Protein AF-A0A418E8M7-F1 (afdb_monomer_lite)

Radius of gyration: 55.29 Å; chains: 1; bounding box: 116×45×149 Å

pLDDT: mean 87.21, std 11.07, range [40.59, 97.12]

InterPro domains:
  IPR005549 Kinetochore protein Nuf2, N-terminal [PF03800] (4-138)
  IPR038275 Nuf2, N-terminal domain superfamily [G3DSA:1.10.418.60] (1-141)

Foldseek 3Di:
DPPDPFDQDDLVVLVVVCVVLVHPADSVCLQVVPLVRLLSLLQSLCCLPVVAHLVNLQDDDPVCVVVDPPVVVCSPVSSVVSSQVSLCVLQVVLVHNPDDPCCNPPNDSVNSSRSSRSSSRVSVVVVVVVVVVVVVCVVPPPPPVVVVVVVVVVVVVVVVVVVVVVVVVVVVVVVVVVVVVVVVVCVVCVVVVVVVVVVVVVVVVVVVVVVVVCVVCVVVVVVVVVVVVVVVVVCVVVVVVVVD

Structure (mmCIF, N/CA/C/O backbone):
data_AF-A0A418E8M7-F1
#
_entry.id   AF-A0A418E8M7-F1
#
loop_
_atom_site.group_PDB
_atom_site.id
_atom_site.type_symbol
_atom_site.label_atom_id
_atom_site.label_alt_id
_atom_site.label_comp_id
_atom_site.label_asym_id
_atom_site.label_entity_id
_atom_site.label_seq_id
_atom_site.pdbx_PDB_ins_code
_atom_site.Cartn_x
_atom_site.Cartn_y
_atom_site.Cartn_z
_atom_site.occupancy
_atom_site.B_iso_or_equiv
_atom_site.auth_seq_id
_atom_site.auth_comp_id
_atom_site.auth_asym_id
_atom_site.auth_atom_id
_atom_site.pdbx_PDB_model_num
ATOM 1 N N . MET A 1 1 ? -22.659 -22.552 30.497 1.00 40.59 1 MET A N 1
ATOM 2 C CA . MET A 1 1 ? -22.091 -22.368 29.143 1.00 40.59 1 MET A CA 1
ATOM 3 C C . MET A 1 1 ? -22.226 -20.897 28.781 1.00 40.59 1 MET A C 1
ATOM 5 O O . MET A 1 1 ? -23.279 -20.335 29.058 1.00 40.59 1 MET A O 1
ATOM 9 N N . SER A 1 2 ? -21.172 -20.254 28.272 1.00 48.84 2 SER A N 1
ATOM 10 C CA . SER A 1 2 ? -21.259 -18.854 27.831 1.00 48.84 2 SER A CA 1
ATOM 11 C C . SER A 1 2 ? -22.174 -18.780 26.610 1.00 48.84 2 SER A C 1
ATOM 13 O O . SER A 1 2 ? -21.916 -19.460 25.626 1.00 48.84 2 SER A O 1
ATOM 15 N N . ILE A 1 3 ? -23.244 -17.984 26.686 1.00 66.69 3 ILE A N 1
ATOM 16 C CA . ILE A 1 3 ? -24.183 -17.737 25.573 1.00 66.69 3 ILE A CA 1
ATOM 17 C C . ILE A 1 3 ? -23.490 -16.971 24.426 1.00 66.69 3 ILE A C 1
ATOM 19 O O . ILE A 1 3 ? -23.976 -16.959 23.301 1.00 66.69 3 ILE A O 1
ATOM 23 N N . TYR A 1 4 ? -22.336 -16.356 24.701 1.00 69.44 4 TYR A N 1
ATOM 24 C CA . TYR A 1 4 ? -21.579 -15.544 23.755 1.00 69.44 4 TYR A CA 1
ATOM 25 C C . TYR A 1 4 ? -20.260 -16.213 23.359 1.00 69.44 4 TYR A C 1
ATOM 27 O O . TYR A 1 4 ? -19.605 -16.838 24.199 1.00 69.44 4 TYR A O 1
ATOM 35 N N . SER A 1 5 ? -19.862 -16.013 22.099 1.00 82.44 5 SER A N 1
ATOM 36 C CA . SER A 1 5 ? -18.596 -16.468 21.502 1.00 82.44 5 SER A CA 1
ATOM 37 C C . SER A 1 5 ? -17.352 -15.804 22.109 1.00 82.44 5 SER A C 1
ATOM 39 O O . SER A 1 5 ? -16.252 -16.332 21.982 1.00 82.44 5 SER A O 1
ATOM 41 N N . PHE A 1 6 ? -17.523 -14.678 22.806 1.00 91.88 6 PHE A N 1
ATOM 42 C CA . PHE A 1 6 ? -16.464 -13.916 23.467 1.00 91.88 6 PHE A CA 1
ATOM 43 C C . PHE A 1 6 ? -16.896 -13.445 24.869 1.00 91.88 6 PHE A C 1
ATOM 45 O O . PHE A 1 6 ? -18.095 -13.331 25.154 1.00 91.88 6 PHE A O 1
ATOM 52 N N . PRO A 1 7 ? -15.942 -13.156 25.776 1.00 93.06 7 PRO A N 1
ATOM 53 C CA . PRO A 1 7 ? -16.255 -12.685 27.120 1.00 93.06 7 PRO A CA 1
ATOM 54 C C . PRO A 1 7 ? -16.763 -11.238 27.112 1.00 93.06 7 PRO A C 1
ATOM 56 O O . PRO A 1 7 ? -16.123 -10.336 26.575 1.00 93.06 7 PRO A O 1
ATOM 59 N N . VAL A 1 8 ? -17.892 -10.988 27.781 1.00 94.69 8 VAL A N 1
ATOM 60 C CA . VAL A 1 8 ? -18.401 -9.622 27.983 1.00 94.69 8 VAL A CA 1
ATOM 61 C C . VAL A 1 8 ? -17.672 -8.973 29.157 1.00 94.69 8 VAL A C 1
ATOM 63 O O . VAL A 1 8 ? -17.836 -9.373 30.313 1.00 94.69 8 VAL A O 1
ATOM 66 N N . LEU A 1 9 ? -16.887 -7.939 28.869 1.00 94.75 9 LEU A N 1
ATOM 67 C CA . LEU A 1 9 ? -16.036 -7.264 29.839 1.00 94.75 9 LEU A CA 1
ATOM 68 C C . LEU A 1 9 ? -16.855 -6.420 30.826 1.00 94.75 9 LEU A C 1
ATOM 70 O O . LEU A 1 9 ? -17.918 -5.867 30.516 1.00 94.75 9 LEU A O 1
ATOM 74 N N . LYS A 1 10 ? -16.348 -6.307 32.056 1.00 95.25 10 LYS A N 1
ATOM 75 C CA . LYS A 1 10 ? -16.834 -5.315 33.027 1.00 95.25 10 LYS A CA 1
ATOM 76 C C . LYS A 1 10 ? -16.406 -3.917 32.579 1.00 95.25 10 LYS A C 1
ATOM 78 O O . LYS A 1 10 ? -15.395 -3.784 31.895 1.00 95.25 10 LYS A O 1
ATOM 83 N N . MET A 1 11 ? -17.135 -2.885 33.016 1.00 94.06 11 MET A N 1
ATOM 84 C CA . MET A 1 11 ? -16.814 -1.491 32.676 1.00 94.06 11 MET A CA 1
ATOM 85 C C . MET A 1 11 ? -15.355 -1.153 32.999 1.00 94.06 11 MET A C 1
ATOM 87 O O . MET A 1 11 ? -14.641 -0.651 32.145 1.00 94.06 11 MET A O 1
ATOM 91 N N . THR A 1 12 ? -14.876 -1.554 34.177 1.00 95.06 12 THR A N 1
ATOM 92 C CA . THR A 1 12 ? -13.481 -1.359 34.595 1.00 95.06 12 THR A CA 1
ATOM 93 C C . THR A 1 12 ? -12.466 -1.929 33.603 1.00 95.06 12 THR A C 1
ATOM 95 O O . THR A 1 12 ? -11.466 -1.281 33.321 1.00 95.06 12 THR A O 1
ATOM 98 N N . GLY A 1 13 ? -12.734 -3.106 33.029 1.00 95.25 13 GLY A N 1
ATOM 99 C CA . GLY A 1 13 ? -11.863 -3.719 32.024 1.00 95.25 13 GLY A CA 1
ATOM 100 C C . GLY A 1 13 ? -11.871 -2.974 30.689 1.00 95.25 13 GLY A C 1
ATOM 101 O O . GLY A 1 13 ? -10.833 -2.877 30.044 1.00 95.25 13 GLY A O 1
ATOM 102 N N . ILE A 1 14 ? -13.017 -2.412 30.296 1.00 95.00 14 ILE A N 1
ATOM 103 C CA . ILE A 1 14 ? -13.140 -1.589 29.084 1.00 95.00 14 ILE A CA 1
ATOM 104 C C . ILE A 1 14 ? -12.384 -0.272 29.260 1.00 95.00 14 ILE A C 1
ATOM 106 O O . ILE A 1 14 ? -11.595 0.093 28.397 1.00 95.00 14 ILE A O 1
ATOM 110 N N . ILE A 1 15 ? -12.572 0.413 30.391 1.00 94.69 15 ILE A N 1
ATOM 111 C CA . ILE A 1 15 ? -11.881 1.676 30.684 1.00 94.69 15 ILE A CA 1
ATOM 112 C C . ILE A 1 15 ? -10.374 1.474 30.780 1.00 94.69 15 ILE A C 1
ATOM 114 O O . ILE A 1 15 ? -9.615 2.285 30.252 1.00 94.69 15 ILE A O 1
ATOM 118 N N . GLN A 1 16 ? -9.934 0.383 31.410 1.00 94.69 16 GLN A N 1
ATOM 119 C CA . GLN A 1 16 ? -8.516 0.056 31.459 1.00 94.69 16 GLN A CA 1
ATOM 120 C C . GLN A 1 16 ? -7.954 -0.137 30.048 1.00 94.69 16 GLN A C 1
ATOM 122 O O . GLN A 1 16 ? -6.958 0.489 29.709 1.00 94.69 16 GLN A O 1
ATOM 127 N N . PHE A 1 17 ? -8.644 -0.899 29.195 1.00 94.25 17 PHE A N 1
ATOM 128 C CA . PHE A 1 17 ? -8.223 -1.093 27.808 1.00 94.25 17 PHE A CA 1
ATOM 129 C C . PHE A 1 17 ? -8.146 0.229 27.022 1.00 94.25 17 PHE A C 1
ATOM 131 O O . PHE A 1 17 ? -7.184 0.464 26.294 1.00 94.25 17 PHE A O 1
ATOM 138 N N . ILE A 1 18 ? -9.146 1.103 27.168 1.00 92.12 18 ILE A N 1
ATOM 139 C CA . ILE A 1 18 ? -9.192 2.422 26.514 1.00 92.12 18 ILE A CA 1
ATOM 140 C C . ILE A 1 18 ? -7.999 3.280 26.939 1.00 92.12 18 ILE A C 1
ATOM 142 O O . ILE A 1 18 ? -7.355 3.900 26.092 1.00 92.12 18 ILE A O 1
ATOM 146 N N . ARG A 1 19 ? -7.668 3.268 28.235 1.00 92.44 19 ARG A N 1
ATOM 147 C CA . ARG A 1 19 ? -6.505 3.969 28.786 1.00 92.44 19 ARG A CA 1
ATOM 148 C C . ARG A 1 19 ? -5.195 3.405 28.242 1.00 92.44 19 ARG A C 1
ATOM 150 O O . ARG A 1 19 ? -4.342 4.182 27.819 1.00 92.44 19 ARG A O 1
ATOM 157 N N . ASP A 1 20 ? -5.055 2.082 28.216 1.00 92.75 20 ASP A N 1
ATOM 158 C CA . ASP A 1 20 ? -3.864 1.398 27.698 1.00 92.75 20 ASP A CA 1
ATOM 159 C C . ASP A 1 20 ? -3.664 1.689 26.200 1.00 92.75 20 ASP A C 1
ATOM 161 O O . ASP A 1 20 ? -2.542 1.893 25.740 1.00 92.75 20 ASP A O 1
ATOM 165 N N . SER A 1 21 ? -4.770 1.816 25.463 1.00 89.12 21 SER A N 1
ATOM 166 C CA . SER A 1 21 ? -4.800 2.179 24.039 1.00 89.12 21 SER A CA 1
ATOM 167 C C . SER A 1 21 ? -4.651 3.684 23.780 1.00 89.12 21 SER A C 1
ATOM 169 O O . SER A 1 21 ? -4.705 4.110 22.630 1.00 89.12 21 SER A O 1
ATOM 171 N N . LYS A 1 22 ? -4.472 4.502 24.829 1.00 90.38 22 LYS A N 1
ATOM 172 C CA . LYS A 1 22 ? -4.333 5.970 24.762 1.00 90.38 22 LYS A CA 1
ATOM 173 C C . LYS A 1 22 ? -5.492 6.677 24.044 1.00 90.38 22 LYS A C 1
ATOM 175 O O . LYS A 1 22 ? -5.302 7.727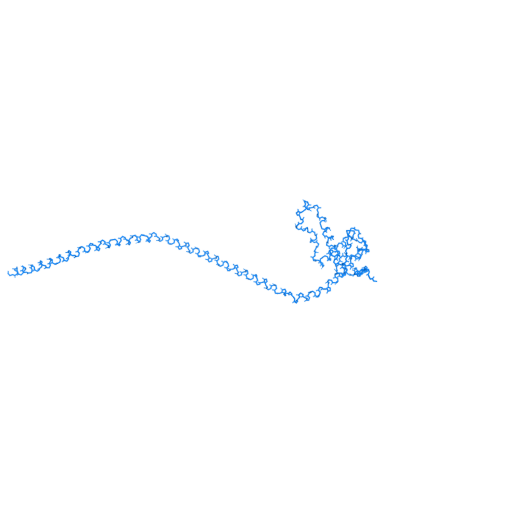 23.434 1.00 90.38 22 LYS A O 1
ATOM 180 N N . LEU A 1 23 ? -6.699 6.122 24.133 1.00 88.56 23 LEU A N 1
ATOM 181 C CA . LEU A 1 23 ? -7.898 6.729 23.563 1.00 88.56 23 LEU A CA 1
ATOM 182 C C . LEU A 1 23 ? -8.455 7.794 24.516 1.00 88.56 23 LEU A C 1
ATOM 184 O O . LEU A 1 23 ? -8.681 7.530 25.696 1.00 88.56 23 LEU A O 1
ATOM 188 N N . SER A 1 24 ? -8.729 8.991 23.995 1.00 89.44 24 SER A N 1
ATOM 189 C CA . SER A 1 24 ? -9.285 10.122 24.757 1.00 89.44 24 SER A CA 1
ATOM 190 C C . SER A 1 24 ? -10.798 9.985 24.988 1.00 89.44 24 SER A C 1
ATOM 192 O O . SER A 1 24 ? -11.582 10.812 24.511 1.00 89.44 24 SER A O 1
ATOM 194 N N . ILE A 1 25 ? -11.208 8.917 25.678 1.00 91.75 25 ILE A N 1
ATOM 195 C CA . ILE A 1 25 ? -12.603 8.582 26.004 1.00 91.75 25 ILE A CA 1
ATOM 196 C C . ILE A 1 25 ? -12.725 8.384 27.517 1.00 91.75 25 ILE A C 1
ATOM 198 O O . ILE A 1 25 ? -11.980 7.599 28.108 1.00 91.75 25 ILE A O 1
ATOM 202 N N . SER A 1 26 ? -13.660 9.095 28.148 1.00 91.50 26 SER A N 1
ATOM 203 C CA . SER A 1 26 ? -13.893 9.021 29.591 1.00 91.50 26 SER A CA 1
ATOM 204 C C . SER A 1 26 ? -14.848 7.878 29.969 1.00 91.50 26 SER A C 1
ATOM 206 O O . SER A 1 26 ? -15.582 7.343 29.137 1.00 91.50 26 SER A O 1
ATOM 208 N N . GLU A 1 27 ? -14.871 7.490 31.249 1.00 93.06 27 GLU A N 1
ATOM 209 C CA . GLU A 1 27 ? -15.861 6.517 31.735 1.00 93.06 27 GLU A CA 1
ATOM 210 C C . GLU A 1 27 ? -17.293 7.069 31.689 1.00 93.06 27 GLU A C 1
ATOM 212 O O . GLU A 1 27 ? -18.240 6.319 31.438 1.00 93.06 27 GLU A O 1
ATOM 217 N N . GLU A 1 28 ? -17.454 8.374 31.904 1.00 93.94 28 GLU A N 1
ATOM 218 C CA . GLU A 1 28 ? -18.750 9.048 31.836 1.00 93.94 28 GLU A CA 1
ATOM 219 C C . GLU A 1 28 ? -19.296 9.054 30.410 1.00 93.94 28 GLU A C 1
ATOM 221 O O . GLU A 1 28 ? -20.480 8.778 30.220 1.00 93.94 28 GLU A O 1
ATOM 226 N N . ASP A 1 29 ? -18.432 9.245 29.410 1.00 92.88 29 ASP A N 1
ATOM 227 C CA . ASP A 1 29 ? -18.812 9.214 27.996 1.00 92.88 29 ASP A CA 1
ATOM 228 C C . ASP A 1 29 ? -19.460 7.868 27.638 1.00 92.88 29 ASP A C 1
ATOM 230 O O . ASP A 1 29 ? -20.508 7.811 26.994 1.00 92.88 29 ASP A O 1
ATOM 234 N N . ILE A 1 30 ? -18.878 6.761 28.111 1.00 92.62 30 ILE A N 1
ATOM 235 C CA . ILE A 1 30 ? -19.408 5.417 27.852 1.00 92.62 30 ILE A CA 1
ATOM 236 C C . ILE A 1 30 ? -20.685 5.174 28.649 1.00 92.62 30 ILE A C 1
ATOM 238 O O . ILE A 1 30 ? -21.645 4.637 28.098 1.00 92.62 30 ILE A O 1
ATOM 242 N N . LYS A 1 31 ? -20.726 5.566 29.931 1.00 93.56 31 LYS A N 1
ATOM 243 C CA . LYS A 1 31 ? -21.923 5.431 30.781 1.00 93.56 31 LYS A CA 1
ATOM 244 C C . LYS A 1 31 ? -23.123 6.164 30.188 1.00 93.56 31 LYS A C 1
ATOM 246 O O . LYS A 1 31 ? -24.212 5.594 30.147 1.00 93.56 31 LYS A O 1
ATOM 251 N N . ASN A 1 32 ? -22.895 7.370 29.679 1.00 93.19 32 ASN A N 1
ATOM 252 C CA . ASN A 1 32 ? -23.901 8.202 29.026 1.00 93.19 32 ASN A CA 1
ATOM 253 C C . ASN A 1 32 ? -24.177 7.779 27.577 1.00 93.19 32 ASN A C 1
ATOM 255 O O . ASN A 1 32 ? -25.109 8.290 26.963 1.00 93.19 32 ASN A O 1
ATOM 259 N N . CYS A 1 33 ? -23.405 6.823 27.050 1.00 92.06 33 CYS A N 1
ATOM 260 C CA . CYS A 1 33 ? -23.454 6.388 25.659 1.00 92.06 33 CYS A CA 1
ATOM 261 C C . CYS A 1 33 ? -23.315 7.567 24.679 1.00 92.06 33 CYS A C 1
ATOM 263 O O . CYS A 1 33 ? -24.048 7.630 23.691 1.00 92.06 33 CYS A O 1
ATOM 265 N N . ASP A 1 34 ? -22.392 8.493 24.967 1.00 91.12 34 ASP A N 1
ATOM 266 C CA . ASP A 1 34 ? -22.126 9.668 24.137 1.00 91.12 34 ASP A CA 1
ATOM 267 C C . ASP A 1 34 ? -21.795 9.243 22.693 1.00 91.12 34 ASP A C 1
ATOM 269 O O . ASP A 1 34 ? -20.784 8.561 22.472 1.00 91.12 34 ASP A O 1
ATOM 273 N N . PRO A 1 35 ? -22.609 9.631 21.692 1.00 87.50 35 PRO A N 1
ATOM 274 C CA . PRO A 1 35 ? -22.403 9.213 20.310 1.00 87.50 35 PRO A CA 1
ATOM 275 C C . PRO A 1 35 ? -21.024 9.594 19.765 1.00 87.50 35 PRO A C 1
ATOM 277 O O . PRO A 1 35 ? -20.432 8.822 19.010 1.00 87.50 35 PRO A O 1
ATOM 280 N N . ALA A 1 36 ? -20.479 10.748 20.165 1.00 89.00 36 ALA A N 1
ATOM 281 C CA . ALA A 1 36 ? -19.175 11.201 19.693 1.00 89.00 36 ALA A CA 1
ATOM 282 C C . ALA A 1 36 ? -18.034 10.336 20.252 1.00 89.00 36 ALA A C 1
ATOM 284 O O . ALA A 1 36 ? -17.120 9.961 19.516 1.00 89.00 36 ALA A O 1
ATOM 285 N N . ALA A 1 37 ? -18.076 9.977 21.534 1.00 89.75 37 ALA A N 1
ATOM 286 C CA . ALA A 1 37 ? -17.123 9.051 22.135 1.00 89.75 37 ALA A CA 1
ATOM 287 C C . ALA A 1 37 ? -17.225 7.631 21.566 1.00 89.75 37 ALA A C 1
ATOM 289 O O . ALA A 1 37 ? -16.198 7.027 21.258 1.00 89.75 37 ALA A O 1
ATOM 290 N N . VAL A 1 38 ? -18.442 7.113 21.364 1.00 89.25 38 VAL A N 1
ATOM 291 C CA . VAL A 1 38 ? -18.649 5.800 20.729 1.00 89.25 38 VAL A CA 1
ATOM 292 C C . VAL A 1 38 ? -18.082 5.804 19.313 1.00 89.25 38 VAL A C 1
ATOM 294 O O . VAL A 1 38 ? -17.347 4.891 18.945 1.00 89.25 38 VAL A O 1
ATOM 297 N N . ARG A 1 39 ? -18.349 6.854 18.534 1.00 91.12 39 ARG A N 1
ATOM 298 C CA . ARG A 1 39 ? -17.815 6.993 17.177 1.00 91.12 39 ARG A CA 1
ATOM 299 C C . ARG A 1 39 ? -16.288 7.029 17.169 1.00 91.12 39 ARG A C 1
ATOM 301 O O . ARG A 1 39 ? -15.688 6.263 16.424 1.00 91.12 39 ARG A O 1
ATOM 308 N N . ARG A 1 40 ? -15.666 7.816 18.056 1.00 91.25 40 ARG A N 1
ATOM 309 C CA . ARG A 1 40 ? -14.200 7.858 18.222 1.00 91.25 40 ARG A CA 1
ATOM 310 C C . ARG A 1 40 ? -13.610 6.499 18.595 1.00 91.25 40 ARG A C 1
ATOM 312 O O . ARG A 1 40 ? -12.537 6.161 18.109 1.00 91.25 40 ARG A O 1
ATOM 319 N N . PHE A 1 41 ? -14.302 5.716 19.425 1.00 92.06 41 PHE A N 1
ATOM 320 C CA . PHE A 1 41 ? -13.877 4.351 19.731 1.00 92.06 41 PHE A CA 1
ATOM 321 C C . PHE A 1 41 ? -13.843 3.507 18.455 1.00 92.06 41 PHE A C 1
ATOM 323 O O . PHE A 1 41 ? -12.806 2.950 18.126 1.00 92.06 41 PHE A O 1
ATOM 330 N N . PHE A 1 42 ? -14.949 3.441 17.711 1.00 93.50 42 PHE A N 1
ATOM 331 C CA . PHE A 1 42 ? -15.019 2.652 16.478 1.00 93.50 42 PHE A CA 1
ATOM 332 C C . PHE A 1 42 ? -13.980 3.099 15.443 1.00 93.50 42 PHE A C 1
ATOM 334 O O . PHE A 1 42 ? -13.284 2.250 14.896 1.00 93.50 42 PHE A O 1
ATOM 341 N N . GLU A 1 43 ? -13.830 4.407 15.223 1.00 92.19 43 GLU A N 1
ATOM 342 C CA . GLU A 1 43 ? -12.844 4.963 14.286 1.00 92.19 43 GLU A CA 1
ATOM 343 C C . GLU A 1 43 ? -11.411 4.561 14.647 1.00 92.19 43 GLU A C 1
ATOM 345 O O . GLU A 1 43 ? -10.673 4.116 13.773 1.00 92.19 43 GLU A O 1
ATOM 350 N N . ALA A 1 44 ? -11.040 4.603 15.930 1.00 91.00 44 ALA A N 1
ATOM 351 C CA . ALA A 1 44 ? -9.714 4.162 16.359 1.00 91.00 44 ALA A CA 1
ATOM 352 C C . ALA A 1 44 ? -9.453 2.682 16.032 1.00 91.00 44 ALA A C 1
ATOM 354 O O . ALA A 1 44 ? -8.341 2.294 15.677 1.00 91.00 44 ALA A O 1
ATOM 355 N N . PHE A 1 45 ? -10.481 1.838 16.115 1.00 90.12 45 PHE A N 1
ATOM 356 C CA . PHE A 1 45 ? -10.354 0.433 15.741 1.00 90.12 45 PHE A CA 1
ATOM 357 C C . PHE A 1 45 ? -10.460 0.191 14.241 1.00 90.12 45 PHE A C 1
ATOM 359 O O . PHE A 1 45 ? -9.916 -0.803 13.774 1.00 90.12 45 PHE A O 1
ATOM 366 N N . PHE A 1 46 ? -11.092 1.067 13.465 1.00 93.12 46 PHE A N 1
ATOM 367 C CA . PHE A 1 46 ? -10.987 1.001 12.008 1.00 93.12 46 PHE A CA 1
ATOM 368 C C . PHE A 1 46 ? -9.554 1.236 11.556 1.00 93.12 46 PHE A C 1
ATOM 370 O O . PHE A 1 46 ? -9.054 0.465 10.744 1.00 93.12 46 PHE A O 1
ATOM 377 N N . GLU A 1 47 ? -8.867 2.199 12.157 1.00 88.94 47 GLU A N 1
ATOM 378 C CA . GLU A 1 47 ? -7.464 2.468 11.859 1.00 88.94 47 GLU A CA 1
ATOM 379 C C . GLU A 1 47 ? -6.580 1.277 12.270 1.00 88.94 47 GLU A C 1
ATOM 381 O O . GLU A 1 47 ? -5.865 0.706 11.452 1.00 88.94 47 GLU A O 1
ATOM 386 N N . VAL A 1 48 ? -6.711 0.783 13.506 1.00 86.00 48 VAL A N 1
ATOM 387 C CA . VAL A 1 48 ? -5.866 -0.320 14.009 1.00 86.00 48 VAL A CA 1
ATOM 388 C C . VAL A 1 48 ? -6.181 -1.673 13.350 1.00 86.00 48 VAL A C 1
ATOM 390 O O . VAL A 1 48 ? -5.289 -2.505 13.121 1.00 86.00 48 VAL A O 1
ATOM 393 N N . ILE A 1 49 ? -7.457 -1.964 13.088 1.00 87.25 49 ILE A N 1
ATOM 394 C CA . ILE A 1 49 ? -7.892 -3.278 12.602 1.00 87.25 49 ILE A CA 1
ATOM 395 C C . ILE A 1 49 ? -7.959 -3.322 11.079 1.00 87.25 49 ILE A C 1
ATOM 397 O O . ILE A 1 49 ? -7.479 -4.303 10.507 1.00 87.25 49 ILE A O 1
ATOM 401 N N . LEU A 1 50 ? -8.542 -2.307 10.450 1.00 88.38 50 LEU A N 1
ATOM 402 C CA . LEU A 1 50 ? -8.866 -2.303 9.024 1.00 88.38 50 LEU A CA 1
ATOM 403 C C . LEU A 1 50 ? -7.927 -1.428 8.188 1.00 88.38 50 LEU A C 1
ATOM 405 O O . LEU A 1 50 ? -8.015 -1.514 6.969 1.00 88.38 50 LEU A O 1
ATOM 409 N N . ASP A 1 51 ? -7.048 -0.638 8.817 1.00 88.38 51 ASP A N 1
ATOM 410 C CA . ASP A 1 51 ? -6.204 0.362 8.146 1.00 88.38 51 ASP A CA 1
ATOM 411 C C . ASP A 1 51 ? -7.043 1.390 7.362 1.00 88.38 51 ASP A C 1
ATOM 413 O O . ASP A 1 51 ? -6.710 1.797 6.254 1.00 88.38 51 ASP A O 1
ATOM 417 N N . ILE A 1 52 ? -8.201 1.753 7.930 1.00 88.56 52 ILE A N 1
ATOM 418 C CA . ILE A 1 52 ? -9.132 2.738 7.370 1.00 88.56 52 ILE A CA 1
ATOM 419 C C . ILE A 1 52 ? -9.129 3.956 8.285 1.00 88.56 52 ILE A C 1
ATOM 421 O O . ILE A 1 52 ? -9.563 3.872 9.438 1.00 88.56 52 ILE A O 1
ATOM 425 N N . SER A 1 53 ? -8.677 5.089 7.761 1.00 88.44 53 SER A N 1
ATOM 426 C CA . SER A 1 53 ? -8.680 6.360 8.473 1.00 88.44 53 SER A CA 1
ATOM 427 C C . SER A 1 53 ? -10.062 7.018 8.463 1.00 88.44 53 SER A C 1
ATOM 429 O O . SER A 1 53 ? -10.974 6.660 7.710 1.00 88.44 53 SER A O 1
ATOM 431 N N . LYS A 1 54 ? -10.225 8.044 9.299 1.00 84.94 54 LYS A N 1
ATOM 432 C CA . LYS A 1 54 ? -11.424 8.887 9.279 1.00 84.94 54 LYS A CA 1
ATOM 433 C C . LYS A 1 54 ? -11.611 9.588 7.930 1.00 84.94 54 LYS A C 1
ATOM 435 O O . LYS A 1 54 ? -12.748 9.724 7.479 1.00 84.94 54 LYS A O 1
ATOM 440 N N . ASP A 1 55 ? -10.520 9.989 7.286 1.00 85.69 55 ASP A N 1
ATOM 441 C CA . ASP A 1 55 ? -10.573 10.673 5.996 1.00 85.69 55 ASP A CA 1
ATOM 442 C C . ASP A 1 55 ? -11.066 9.714 4.904 1.00 85.69 55 ASP A C 1
ATOM 444 O O . ASP A 1 55 ? -11.967 10.075 4.143 1.00 85.69 55 ASP A O 1
ATOM 448 N N . ASP A 1 56 ? -10.616 8.454 4.922 1.00 84.88 56 ASP A N 1
ATOM 449 C CA . ASP A 1 56 ? -11.085 7.403 4.005 1.00 84.88 56 ASP A CA 1
ATOM 450 C C . ASP A 1 56 ? -12.597 7.157 4.112 1.00 84.88 56 ASP A C 1
ATOM 452 O O . ASP A 1 56 ? -13.260 6.859 3.120 1.00 84.88 56 ASP A O 1
ATOM 456 N N . LEU A 1 57 ? -13.172 7.307 5.311 1.00 82.69 57 LEU A N 1
ATOM 457 C CA . LEU A 1 57 ? -14.620 7.183 5.520 1.00 82.69 57 LEU A CA 1
ATOM 458 C C . LEU A 1 57 ? -15.407 8.378 4.985 1.00 82.69 57 LEU A C 1
ATOM 460 O O . LEU A 1 57 ? -16.598 8.243 4.696 1.00 82.69 57 LEU A O 1
ATOM 464 N N . THR A 1 58 ? -14.778 9.550 4.903 1.00 80.50 58 THR A N 1
ATOM 465 C CA . THR A 1 58 ? -15.431 10.775 4.427 1.00 80.50 58 THR A CA 1
ATOM 466 C C . THR A 1 58 ? -15.353 10.938 2.919 1.00 80.50 58 THR A C 1
ATOM 468 O O . THR A 1 58 ? -16.212 11.603 2.342 1.00 80.50 58 THR A O 1
ATOM 471 N N . GLN A 1 59 ? -14.378 10.302 2.268 1.00 76.38 59 GLN A N 1
ATOM 472 C CA . GLN A 1 59 ? -14.244 10.339 0.821 1.00 76.38 59 GLN A CA 1
ATOM 473 C C . GLN A 1 59 ? -15.243 9.380 0.148 1.00 76.38 59 GLN A C 1
ATOM 475 O O . GLN A 1 59 ? -15.170 8.162 0.332 1.00 76.38 59 GLN A O 1
ATOM 480 N N . PRO A 1 60 ? -16.188 9.888 -0.667 1.00 66.81 60 PRO A N 1
ATOM 481 C CA . PRO A 1 60 ? -17.030 9.024 -1.477 1.00 66.81 60 PRO A CA 1
ATOM 482 C C . PRO A 1 60 ? -16.170 8.214 -2.448 1.00 66.81 60 PRO A C 1
ATOM 484 O O . PRO A 1 60 ? -15.291 8.756 -3.118 1.00 66.81 60 PRO A O 1
ATOM 487 N N . ALA A 1 61 ? -16.467 6.919 -2.583 1.00 68.06 61 ALA A N 1
ATOM 488 C CA . ALA A 1 61 ? -15.842 6.098 -3.612 1.00 68.06 61 ALA A CA 1
ATOM 489 C C . ALA A 1 61 ? -16.058 6.744 -4.993 1.00 68.06 61 ALA A C 1
ATOM 491 O O . ALA A 1 61 ? -17.198 7.023 -5.372 1.00 68.06 61 ALA A O 1
ATOM 492 N N . LEU A 1 62 ? -14.974 6.944 -5.752 1.00 61.69 62 LEU A N 1
ATOM 493 C CA . LEU A 1 62 ? -14.979 7.597 -7.073 1.00 61.69 62 LEU A CA 1
ATOM 494 C C . LEU A 1 62 ? -16.015 6.994 -8.037 1.00 61.69 62 LEU A C 1
ATOM 496 O O . LEU A 1 62 ? -16.628 7.710 -8.823 1.00 61.69 62 LEU A O 1
ATOM 500 N N . SER A 1 63 ? -16.263 5.686 -7.937 1.00 64.50 63 SER A N 1
ATOM 501 C CA . SER A 1 63 ? -17.261 4.972 -8.740 1.00 64.50 63 SER A CA 1
ATOM 502 C C . SER A 1 63 ? -18.713 5.336 -8.407 1.00 64.50 63 SER A C 1
ATOM 504 O O . SER A 1 63 ? -19.582 5.184 -9.260 1.00 64.50 63 SER A O 1
ATOM 506 N N . GLY A 1 64 ? -18.991 5.812 -7.191 1.00 65.62 64 GLY A N 1
ATOM 507 C CA . GLY A 1 64 ? -20.326 6.203 -6.731 1.00 65.62 64 GLY A CA 1
ATOM 508 C C . GLY A 1 64 ? -20.681 7.666 -7.000 1.00 65.62 64 GLY A C 1
ATOM 509 O O . GLY A 1 64 ? -21.857 8.018 -6.951 1.00 65.62 64 GLY A O 1
ATOM 510 N N . LEU A 1 65 ? -19.697 8.516 -7.311 1.00 69.25 65 LEU A N 1
ATOM 511 C CA . LEU A 1 65 ? -19.918 9.945 -7.561 1.00 69.25 65 LEU A CA 1
ATOM 512 C C . LEU A 1 65 ? -20.789 10.203 -8.794 1.00 69.25 65 LEU A C 1
ATOM 514 O O . LEU A 1 65 ? -21.624 11.099 -8.776 1.00 69.25 65 LEU A O 1
ATOM 518 N N . SER A 1 66 ? -20.647 9.380 -9.833 1.00 74.12 66 SER A N 1
ATOM 519 C CA . SER A 1 66 ? -21.455 9.459 -11.057 1.00 74.12 66 SER A CA 1
ATOM 520 C C . SER A 1 66 ? -22.924 9.069 -10.845 1.00 74.12 66 SER A C 1
ATOM 522 O O . SER A 1 66 ? -23.773 9.431 -11.655 1.00 74.12 66 SER A O 1
ATOM 524 N N . ALA A 1 67 ? -23.238 8.358 -9.755 1.00 77.88 67 ALA A N 1
ATOM 525 C CA . ALA A 1 67 ? -24.601 7.970 -9.399 1.00 77.88 67 ALA A CA 1
ATOM 526 C C . ALA A 1 67 ? -25.347 9.051 -8.593 1.00 77.88 67 ALA A C 1
ATOM 528 O O . ALA A 1 67 ? -26.572 8.990 -8.472 1.00 77.88 67 ALA A O 1
ATOM 529 N N . LEU A 1 68 ? -24.634 10.035 -8.034 1.00 77.38 68 LEU A N 1
ATOM 530 C CA . LEU A 1 68 ? -25.219 11.116 -7.244 1.00 77.38 68 LEU A CA 1
ATOM 531 C C . LEU A 1 68 ? -25.433 12.346 -8.132 1.00 77.38 68 LEU A C 1
ATOM 533 O O . LEU A 1 68 ? -24.482 13.029 -8.493 1.00 77.38 68 LEU A O 1
ATOM 537 N N . GLN A 1 69 ? -26.691 12.668 -8.448 1.00 79.88 69 GLN A N 1
ATOM 538 C CA . GLN A 1 69 ? -27.027 13.866 -9.238 1.00 79.88 69 GLN A CA 1
ATOM 539 C C . GLN A 1 69 ? -26.643 15.172 -8.519 1.00 79.88 69 GLN A C 1
ATOM 541 O O . GLN A 1 69 ? -26.291 16.157 -9.165 1.00 79.88 69 GLN A O 1
ATOM 546 N N . HIS A 1 70 ? -26.668 15.168 -7.180 1.00 83.44 70 HIS A N 1
ATOM 547 C CA . HIS A 1 70 ? -26.297 16.308 -6.337 1.00 83.44 70 HIS A CA 1
ATOM 548 C C . HIS A 1 70 ? -25.393 15.866 -5.170 1.00 83.44 70 HIS A C 1
ATOM 550 O O . HIS A 1 70 ? -25.870 15.743 -4.039 1.00 83.44 70 HIS A O 1
ATOM 556 N N . PRO A 1 71 ? -24.088 15.626 -5.409 1.00 79.62 71 PRO A N 1
ATOM 557 C CA . PRO A 1 71 ? -23.169 15.095 -4.396 1.00 79.62 71 PRO A CA 1
ATOM 558 C C . PRO A 1 71 ? -23.102 15.934 -3.111 1.00 79.62 71 PRO A C 1
ATOM 560 O O . PRO A 1 71 ? -23.064 15.375 -2.018 1.00 79.62 71 PRO A O 1
ATOM 563 N N . ASN A 1 72 ? -23.186 17.262 -3.233 1.00 82.38 72 ASN A N 1
ATOM 564 C CA . ASN A 1 72 ? -23.088 18.200 -2.106 1.00 82.38 72 ASN A CA 1
ATOM 565 C C . ASN A 1 72 ? -24.212 18.020 -1.067 1.00 82.38 72 ASN A C 1
ATOM 567 O O . ASN A 1 72 ? -24.025 18.294 0.112 1.00 82.38 72 ASN A O 1
ATOM 571 N N . LEU A 1 73 ? -25.386 17.515 -1.469 1.00 85.38 73 LEU A N 1
ATOM 572 C CA . LEU A 1 73 ? -26.483 17.244 -0.527 1.00 85.38 73 LEU A CA 1
ATOM 573 C C . LEU A 1 73 ? -26.206 16.031 0.373 1.00 85.38 73 LEU A C 1
ATOM 575 O O . LEU A 1 73 ? -26.921 15.801 1.347 1.00 85.38 73 LEU A O 1
ATOM 579 N N . HIS A 1 74 ? -25.183 15.243 0.047 1.00 84.12 74 HIS A N 1
ATOM 580 C CA . HIS A 1 74 ? -24.870 13.986 0.712 1.00 84.12 74 HIS A CA 1
ATOM 581 C C . HIS A 1 74 ? -23.571 14.029 1.521 1.00 84.12 74 HIS A C 1
ATOM 583 O O . HIS A 1 74 ? -23.144 12.984 2.014 1.00 84.12 74 HIS A O 1
ATOM 589 N N . GLU A 1 75 ? -22.990 15.216 1.727 1.00 82.62 75 GLU A N 1
ATOM 590 C CA . GLU A 1 75 ? -21.757 15.416 2.503 1.00 82.62 75 GLU A CA 1
ATOM 591 C C . GLU A 1 75 ? -21.835 14.826 3.918 1.00 82.62 75 GLU A C 1
ATOM 593 O O . GLU A 1 75 ? -20.843 14.317 4.425 1.00 82.62 75 GLU A O 1
ATOM 598 N N . SER A 1 76 ? -23.012 14.829 4.554 1.00 83.75 76 SER A N 1
ATOM 599 C CA . SER A 1 76 ? -23.202 14.207 5.876 1.00 83.75 76 SER A CA 1
ATOM 600 C C . SER A 1 76 ? -23.687 12.755 5.809 1.00 83.75 76 SER A C 1
ATOM 602 O O . SER A 1 76 ? -23.331 11.939 6.657 1.00 83.75 76 SER A O 1
ATOM 604 N N . SER A 1 77 ? -24.504 12.399 4.813 1.00 87.12 77 SER A N 1
ATOM 605 C CA . SER A 1 77 ? -25.126 11.069 4.737 1.00 87.12 77 SER A CA 1
ATOM 606 C C . SER A 1 77 ? -24.166 9.985 4.252 1.00 87.12 77 SER A C 1
ATOM 608 O O . SER A 1 77 ? -24.236 8.851 4.725 1.00 87.12 77 SER A O 1
ATOM 610 N N . VAL A 1 78 ? -23.277 10.307 3.307 1.00 85.81 78 VAL A N 1
ATOM 611 C CA . VAL A 1 78 ? -22.313 9.342 2.757 1.00 85.81 78 VAL A CA 1
ATOM 612 C C . VAL A 1 78 ? -21.318 8.874 3.824 1.00 85.81 78 VAL A C 1
ATOM 614 O O . VAL A 1 78 ? -21.214 7.655 3.996 1.00 85.81 78 VAL A O 1
ATOM 617 N N . PRO A 1 79 ? -20.666 9.763 4.600 1.00 88.31 79 PRO A N 1
ATOM 618 C CA . PRO A 1 79 ? -19.765 9.330 5.666 1.00 88.31 79 PRO A CA 1
ATOM 619 C C . PRO A 1 79 ? -20.474 8.532 6.764 1.00 88.31 79 PRO A C 1
ATOM 621 O O . PRO A 1 79 ? -19.906 7.589 7.310 1.00 88.31 79 PRO A O 1
ATOM 624 N N . GLU A 1 80 ? -21.732 8.857 7.070 1.00 89.94 80 GLU A N 1
ATOM 625 C CA . GLU A 1 80 ? -22.518 8.123 8.067 1.00 89.94 80 GLU A CA 1
ATOM 626 C C . GLU A 1 80 ? -22.852 6.696 7.596 1.00 89.94 80 GLU A C 1
ATOM 628 O O . GLU A 1 80 ? -22.726 5.728 8.350 1.00 89.94 80 GLU A O 1
ATOM 633 N N . LEU A 1 81 ? -23.207 6.531 6.318 1.00 89.81 81 LEU A N 1
ATOM 634 C CA . LEU A 1 81 ? -23.412 5.213 5.714 1.00 89.81 81 LEU A CA 1
ATOM 635 C C . LEU A 1 81 ? -22.111 4.412 5.624 1.00 89.81 81 LEU A C 1
ATOM 637 O O . LEU A 1 81 ? -22.131 3.197 5.846 1.00 89.81 81 LEU A O 1
ATOM 641 N N . ALA A 1 82 ? -20.995 5.067 5.299 1.00 90.88 82 ALA A N 1
ATOM 642 C CA . ALA A 1 82 ? -19.676 4.447 5.296 1.00 90.88 82 ALA A CA 1
ATOM 643 C C . ALA A 1 82 ? -19.320 3.951 6.702 1.00 90.88 82 ALA A C 1
ATOM 645 O O . ALA A 1 82 ? -19.024 2.770 6.873 1.00 90.88 82 ALA A O 1
ATOM 646 N N . PHE A 1 83 ? -19.475 4.803 7.719 1.00 92.88 83 PHE A N 1
ATOM 647 C CA . PHE A 1 83 ? -19.269 4.445 9.120 1.00 92.88 83 PHE A CA 1
ATOM 648 C C . PHE A 1 83 ? -20.126 3.240 9.539 1.00 92.88 83 PHE A C 1
ATOM 650 O O . PHE A 1 83 ? -19.596 2.280 10.102 1.00 92.88 83 PHE A O 1
ATOM 657 N N . PHE A 1 84 ? -21.428 3.231 9.225 1.00 93.88 84 PHE A N 1
ATOM 658 C CA . PHE A 1 84 ? -22.315 2.109 9.559 1.00 93.88 84 PHE A CA 1
ATOM 659 C C . PHE A 1 84 ? -21.896 0.805 8.867 1.00 93.88 84 PHE A C 1
ATOM 661 O O . PHE A 1 84 ? -21.816 -0.241 9.513 1.00 93.88 84 PHE A O 1
ATOM 668 N N . ARG A 1 85 ? -21.599 0.850 7.562 1.00 92.81 85 ARG A N 1
ATOM 669 C CA . ARG A 1 85 ? -21.170 -0.330 6.793 1.00 92.81 85 ARG A CA 1
ATOM 670 C C . ARG A 1 85 ? -19.848 -0.888 7.310 1.00 92.81 85 ARG A C 1
ATOM 672 O O . ARG A 1 85 ? -19.723 -2.104 7.441 1.00 92.81 85 ARG A O 1
ATOM 679 N N . THR A 1 86 ? -18.891 -0.021 7.624 1.00 94.38 86 THR A N 1
ATOM 680 C CA . THR A 1 86 ? -17.590 -0.419 8.174 1.00 94.38 86 THR A CA 1
ATOM 681 C C . THR A 1 86 ? -17.743 -0.986 9.586 1.00 94.38 86 THR A C 1
ATOM 683 O O . THR A 1 86 ? -17.207 -2.056 9.866 1.00 94.38 86 THR A O 1
ATOM 686 N N . SER A 1 87 ? -18.566 -0.359 10.436 1.00 95.38 87 SER A N 1
ATOM 687 C CA . SER A 1 87 ? -18.917 -0.875 11.771 1.00 95.38 87 SER A CA 1
ATOM 688 C C . SER A 1 87 ? -19.521 -2.273 11.695 1.00 95.38 87 SER A C 1
ATOM 690 O O . SER A 1 87 ? -19.114 -3.161 12.438 1.00 95.38 87 SER A O 1
ATOM 692 N N . LYS A 1 88 ? -20.469 -2.479 10.772 1.00 95.44 88 LYS A N 1
ATOM 693 C CA . LYS A 1 88 ? -21.135 -3.766 10.576 1.00 95.44 88 LYS A CA 1
ATOM 694 C C . LYS A 1 88 ? -20.143 -4.852 10.162 1.00 95.44 88 LYS A C 1
ATOM 696 O O . LYS A 1 88 ? -20.093 -5.884 10.814 1.00 95.44 88 LYS A O 1
ATOM 701 N N . LYS A 1 89 ? -19.304 -4.586 9.155 1.00 94.12 89 LYS A N 1
ATOM 702 C CA . LYS A 1 89 ? -18.260 -5.527 8.713 1.00 94.12 89 LYS A CA 1
ATOM 703 C C . LYS A 1 89 ? -17.277 -5.876 9.831 1.00 94.12 89 LYS A C 1
ATOM 705 O O . LYS A 1 89 ? -16.912 -7.037 9.987 1.00 94.12 89 LYS A O 1
ATOM 710 N N . LEU A 1 90 ? -16.850 -4.878 10.611 1.00 95.19 90 LEU A N 1
ATOM 711 C CA . LEU A 1 90 ? -15.969 -5.102 11.756 1.00 95.19 90 LEU A CA 1
ATOM 712 C C . LEU A 1 90 ? -16.638 -6.015 12.790 1.00 95.19 90 LEU A C 1
ATOM 714 O O . LEU A 1 90 ? -16.021 -6.961 13.269 1.00 95.19 90 LE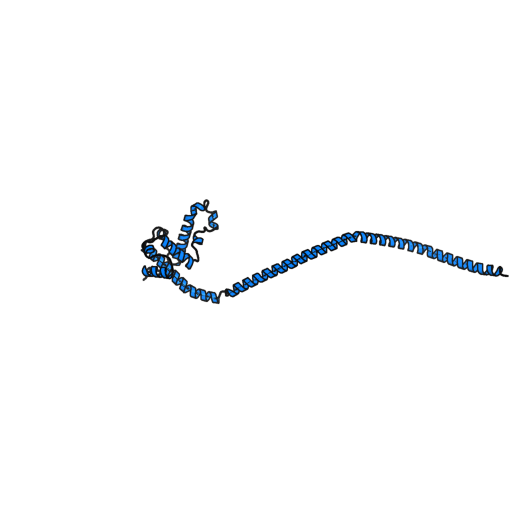U A O 1
ATOM 718 N N . LEU A 1 91 ? -17.893 -5.736 13.136 1.00 95.69 91 LEU A N 1
ATOM 719 C CA . LEU A 1 91 ? -18.627 -6.478 14.156 1.00 95.69 91 LEU A CA 1
ATOM 720 C C . LEU A 1 91 ? -18.976 -7.903 13.718 1.00 95.69 91 LEU A C 1
ATOM 722 O O . LEU A 1 91 ? -18.830 -8.810 14.532 1.00 95.69 91 LEU A O 1
ATOM 726 N N . GLU A 1 92 ? -19.313 -8.123 12.447 1.00 94.62 92 GLU A N 1
ATOM 727 C CA . GLU A 1 92 ? -19.454 -9.464 11.857 1.00 94.62 92 GLU A CA 1
ATOM 728 C C . GLU A 1 92 ? -18.148 -10.262 12.018 1.00 94.62 92 GLU A C 1
ATOM 730 O O . GLU A 1 92 ? -18.159 -11.387 12.514 1.00 94.62 92 GLU A O 1
ATOM 735 N N . ALA A 1 93 ? -16.991 -9.651 11.728 1.00 92.25 93 ALA A N 1
ATOM 736 C CA . ALA A 1 93 ? -15.686 -10.281 11.958 1.00 92.25 93 ALA A CA 1
ATOM 737 C C . ALA A 1 93 ? -15.387 -10.539 13.450 1.00 92.25 93 ALA A C 1
ATOM 739 O O . ALA A 1 93 ? -14.658 -11.474 13.785 1.00 92.25 93 ALA A O 1
ATOM 740 N N . CYS A 1 94 ? -15.971 -9.748 14.355 1.00 94.62 94 CYS A N 1
ATOM 741 C CA . CYS A 1 94 ? -15.908 -9.966 15.803 1.00 94.62 94 CYS A CA 1
ATOM 742 C C . CYS A 1 94 ? -16.924 -11.016 16.307 1.00 94.62 94 CYS A C 1
ATOM 744 O O . CYS A 1 94 ? -16.933 -11.318 17.502 1.00 94.62 94 CYS A O 1
ATOM 746 N N . GLY A 1 95 ? -17.780 -11.565 15.435 1.00 93.12 95 GLY A N 1
ATOM 747 C CA . GLY A 1 95 ? -18.825 -12.534 15.781 1.00 93.12 95 GLY A CA 1
ATOM 748 C C . GLY A 1 95 ? -20.130 -11.911 16.288 1.00 93.12 95 GLY A C 1
ATOM 749 O O . GLY A 1 95 ? -20.804 -12.512 17.126 1.00 93.12 95 GLY A O 1
ATOM 750 N N . VAL A 1 96 ? -20.461 -10.698 15.837 1.00 95.62 96 VAL A N 1
ATOM 751 C CA . VAL A 1 96 ? -21.713 -9.985 16.126 1.00 95.62 96 VAL A CA 1
ATOM 752 C C . VAL A 1 96 ? -22.459 -9.699 14.820 1.00 95.62 96 VAL A C 1
ATOM 754 O O . VAL A 1 96 ? -22.187 -8.712 14.141 1.00 95.62 96 VAL A O 1
ATOM 757 N N . ASP A 1 97 ? -23.452 -10.531 14.509 1.00 94.25 97 ASP A N 1
ATOM 758 C CA . ASP A 1 97 ? -24.202 -10.456 13.242 1.00 94.25 97 ASP A CA 1
ATOM 759 C C . ASP A 1 97 ? -25.470 -9.583 13.325 1.00 94.25 97 ASP A C 1
ATOM 761 O O . ASP A 1 97 ? -26.073 -9.222 12.314 1.00 94.25 97 ASP A O 1
ATOM 765 N N . ASP A 1 98 ? -25.891 -9.220 14.540 1.00 94.69 98 ASP A N 1
ATOM 766 C CA . ASP A 1 98 ? -27.140 -8.504 14.821 1.00 94.69 98 ASP A CA 1
ATOM 767 C C . ASP A 1 98 ? -26.954 -6.983 14.983 1.00 94.69 98 ASP A C 1
ATOM 769 O O . ASP A 1 98 ? -27.774 -6.315 15.617 1.00 94.69 98 ASP A O 1
ATOM 773 N N . PHE A 1 99 ? -25.870 -6.411 14.448 1.00 95.81 99 PHE A N 1
ATOM 774 C CA . PHE A 1 99 ? -25.619 -4.968 14.514 1.00 95.81 99 PHE A CA 1
ATOM 775 C C . PHE A 1 99 ? -26.602 -4.174 13.642 1.00 95.81 99 PHE A C 1
ATOM 777 O O . PHE A 1 99 ? -26.789 -4.452 12.453 1.00 95.81 99 PHE A O 1
ATOM 784 N N . THR A 1 100 ? -27.221 -3.146 14.226 1.00 94.62 100 THR A N 1
ATOM 785 C CA . THR A 1 100 ? -28.262 -2.339 13.573 1.00 94.62 100 THR A CA 1
ATOM 786 C C . THR A 1 100 ? -28.038 -0.844 13.753 1.00 94.62 100 THR A C 1
ATOM 788 O O . THR A 1 100 ? -27.293 -0.395 14.617 1.00 94.62 100 THR A O 1
ATOM 791 N N . TRP A 1 101 ? -28.763 -0.030 12.984 1.00 90.62 101 TRP A N 1
ATOM 792 C CA . TRP A 1 101 ? -28.686 1.430 13.099 1.00 90.62 101 TRP A CA 1
ATOM 793 C C . TRP A 1 101 ? -29.087 1.961 14.483 1.00 90.62 101 TRP A C 1
ATOM 795 O O . TRP A 1 101 ? -28.637 3.029 14.898 1.00 90.62 101 TRP A O 1
ATOM 805 N N . ARG A 1 102 ? -29.916 1.211 15.225 1.00 91.31 102 ARG A N 1
ATOM 806 C CA . ARG A 1 102 ? -30.302 1.564 16.597 1.00 91.31 102 ARG A CA 1
ATOM 807 C C . ARG A 1 102 ? -29.094 1.572 17.530 1.00 91.31 102 ARG A C 1
ATOM 809 O O . ARG A 1 102 ? -29.063 2.396 18.436 1.00 91.31 102 ARG A O 1
ATOM 816 N N . ASP A 1 103 ? -28.107 0.714 17.281 1.00 91.56 103 ASP A N 1
ATOM 817 C CA . ASP A 1 103 ? -26.882 0.644 18.079 1.00 91.56 103 ASP A CA 1
ATOM 818 C C . ASP A 1 103 ? -26.032 1.924 17.955 1.00 91.56 103 ASP A C 1
ATOM 820 O O . ASP A 1 103 ? -25.275 2.232 18.869 1.00 91.56 103 ASP A O 1
ATOM 824 N N . ILE A 1 104 ? -26.201 2.691 16.869 1.00 86.19 104 ILE A N 1
ATOM 825 C CA . ILE A 1 104 ? -25.546 3.993 16.650 1.00 86.19 104 ILE A CA 1
ATOM 826 C C . ILE A 1 104 ? -26.432 5.145 17.130 1.00 86.19 104 ILE A C 1
ATOM 828 O O . ILE A 1 104 ? -25.981 6.025 17.853 1.00 86.19 104 ILE A O 1
ATOM 832 N N . GLN A 1 105 ? -27.701 5.152 16.718 1.00 85.94 105 GLN A N 1
ATOM 833 C CA . GLN A 1 105 ? -28.601 6.292 16.923 1.00 85.94 105 GLN A CA 1
ATOM 834 C C . GLN A 1 105 ? -29.158 6.364 18.349 1.00 85.94 105 GLN A C 1
ATOM 836 O O . GLN A 1 105 ? -29.464 7.442 18.851 1.00 85.94 105 GLN A O 1
ATOM 841 N N . LYS A 1 106 ? -29.352 5.207 18.992 1.00 87.62 106 LYS A N 1
ATOM 842 C CA . LYS A 1 106 ? -29.905 5.083 20.348 1.00 87.62 106 LYS A C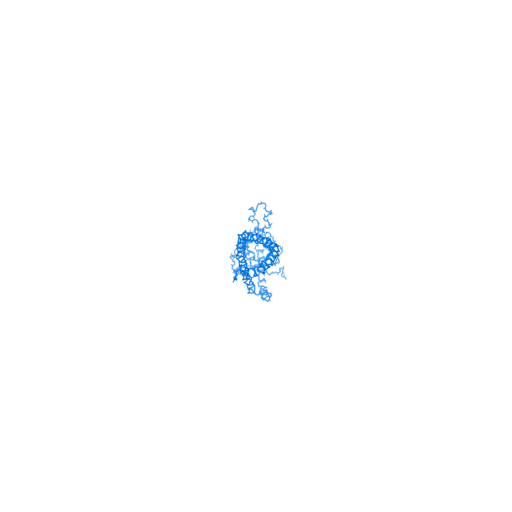A 1
ATOM 843 C C . LYS A 1 106 ? -29.179 3.970 21.115 1.00 87.62 106 LYS A C 1
ATOM 845 O O . LYS A 1 106 ? -29.808 2.964 21.470 1.00 87.62 106 LYS A O 1
ATOM 850 N N . PRO A 1 107 ? -27.862 4.121 21.347 1.00 89.00 107 PRO A N 1
ATOM 851 C CA . PRO A 1 107 ? -27.077 3.133 22.068 1.00 89.00 107 PRO A CA 1
ATOM 852 C C . PRO A 1 107 ? -27.627 2.947 23.484 1.00 89.00 107 PRO A C 1
ATOM 854 O O . PRO A 1 107 ? -27.979 3.900 24.174 1.00 89.00 107 PRO A O 1
ATOM 857 N N . THR A 1 108 ? -27.686 1.695 23.935 1.00 93.31 108 THR A N 1
ATOM 858 C CA . THR A 1 108 ? -27.933 1.383 25.348 1.00 93.31 108 THR A CA 1
ATOM 859 C C . THR A 1 108 ? -26.636 0.914 25.976 1.00 93.31 108 THR A C 1
ATOM 861 O O . THR A 1 108 ? -25.884 0.168 25.348 1.00 93.31 108 THR A O 1
ATOM 864 N N . LEU A 1 109 ? -26.394 1.265 27.239 1.00 94.25 109 LEU A N 1
ATOM 865 C CA . LEU A 1 109 ? -25.140 0.925 27.917 1.00 94.25 109 LEU A CA 1
ATOM 866 C C . LEU A 1 109 ? -24.844 -0.580 27.894 1.00 94.25 109 LEU A C 1
ATOM 868 O O . LEU A 1 109 ? -23.711 -1.007 27.679 1.00 94.25 109 LEU A O 1
ATOM 872 N N . LYS A 1 110 ? -25.882 -1.404 28.073 1.00 94.56 110 LYS A N 1
ATOM 873 C CA . LYS A 1 110 ? -25.764 -2.866 28.024 1.00 94.56 110 LYS A CA 1
ATOM 874 C C . LYS A 1 110 ? -25.282 -3.347 26.653 1.00 94.56 110 LYS A C 1
ATOM 876 O O . LYS A 1 110 ? -24.403 -4.206 26.598 1.00 94.56 110 LYS A O 1
ATOM 881 N N . ARG A 1 111 ? -25.860 -2.809 25.576 1.00 95.00 111 ARG A N 1
ATOM 882 C CA . ARG A 1 111 ? -25.541 -3.188 24.198 1.00 95.00 111 ARG A CA 1
ATOM 883 C C . ARG A 1 111 ? -24.190 -2.635 23.767 1.00 95.00 111 ARG A C 1
ATOM 885 O O . ARG A 1 111 ? -23.375 -3.399 23.272 1.00 95.00 111 ARG A O 1
ATOM 892 N N . LEU A 1 112 ? -23.904 -1.371 24.068 1.00 95.06 112 LEU A N 1
ATOM 893 C CA . LEU A 1 112 ? -22.602 -0.761 23.824 1.00 95.06 112 LEU A CA 1
ATOM 894 C C . LEU A 1 112 ? -21.488 -1.575 24.492 1.00 95.06 112 LEU A C 1
ATOM 896 O O . LEU A 1 112 ? -20.552 -1.993 23.825 1.00 95.06 112 LEU A O 1
ATOM 900 N N . ARG A 1 113 ? -21.636 -1.923 25.775 1.00 95.75 113 ARG A N 1
ATOM 901 C CA . ARG A 1 113 ? -20.664 -2.760 26.497 1.00 95.75 113 ARG A CA 1
ATOM 902 C C . ARG A 1 113 ? -20.402 -4.102 25.810 1.00 95.75 113 ARG A C 1
ATOM 904 O O . ARG A 1 113 ? -19.264 -4.565 25.797 1.00 95.75 113 ARG A O 1
ATOM 911 N N . TYR A 1 114 ? -21.441 -4.725 25.260 1.00 95.81 114 TYR A N 1
ATOM 912 C CA . TYR A 1 114 ? -21.318 -5.966 24.498 1.00 95.81 114 TYR A CA 1
ATOM 913 C C . TYR A 1 114 ? -20.501 -5.762 23.212 1.00 95.81 114 TYR A C 1
ATOM 915 O O . TYR A 1 114 ? -19.533 -6.490 23.003 1.00 95.81 114 TYR A O 1
ATOM 923 N N . LEU A 1 115 ? -20.813 -4.728 22.424 1.00 96.06 115 LEU A N 1
ATOM 924 C CA . LEU A 1 115 ? -20.093 -4.395 21.187 1.00 96.06 115 LEU A CA 1
ATOM 925 C C . LEU A 1 115 ? -18.619 -4.052 21.448 1.00 96.06 115 LEU A C 1
ATOM 927 O O . LEU A 1 115 ? -17.734 -4.600 20.797 1.00 96.06 115 LEU A O 1
ATOM 931 N N . LEU A 1 116 ? -18.343 -3.210 22.450 1.00 95.31 116 LEU A N 1
ATOM 932 C CA . LEU A 1 116 ? -16.973 -2.857 22.839 1.00 95.31 116 LEU A CA 1
ATOM 933 C C . LEU A 1 116 ? -16.184 -4.100 23.273 1.00 95.31 116 LEU A C 1
ATOM 935 O O . LEU A 1 116 ? -15.019 -4.247 22.919 1.00 95.31 116 LEU A O 1
ATOM 939 N N . SER A 1 117 ? -16.819 -5.022 24.004 1.00 96.62 117 SER A N 1
ATOM 940 C CA . SER A 1 117 ? -16.173 -6.277 24.413 1.00 96.62 117 SER A CA 1
ATOM 941 C C . SER A 1 117 ? -15.803 -7.153 23.215 1.00 96.62 117 SER A C 1
ATOM 943 O O . SER A 1 117 ? -14.724 -7.741 23.218 1.00 96.62 117 SER A O 1
ATOM 945 N N . ALA A 1 118 ? -16.665 -7.209 22.195 1.00 96.38 118 ALA A N 1
ATOM 946 C CA . ALA A 1 118 ? -16.413 -7.948 20.959 1.00 96.38 118 ALA A CA 1
ATOM 947 C C . ALA A 1 118 ? -15.168 -7.411 20.237 1.00 96.38 118 ALA A C 1
ATOM 949 O O . ALA A 1 118 ? -14.239 -8.164 19.946 1.00 96.38 118 ALA A O 1
ATOM 950 N N . ILE A 1 119 ? -15.123 -6.090 20.035 1.00 95.94 119 ILE A N 1
ATOM 951 C CA . ILE A 1 119 ? -14.027 -5.400 19.343 1.00 95.94 119 ILE A CA 1
ATOM 952 C C . ILE A 1 119 ? -12.714 -5.549 20.119 1.00 95.94 119 ILE A C 1
ATOM 954 O O . ILE A 1 119 ? -11.688 -5.896 19.536 1.00 95.94 119 ILE A O 1
ATOM 958 N N . ILE A 1 120 ? -12.738 -5.358 21.443 1.00 95.31 120 ILE A N 1
ATOM 959 C CA . ILE A 1 120 ? -11.550 -5.521 22.295 1.00 95.31 120 ILE A CA 1
ATOM 960 C C . ILE A 1 120 ? -11.021 -6.955 22.215 1.00 95.31 120 ILE A C 1
ATOM 962 O O . ILE A 1 120 ? -9.815 -7.161 22.082 1.00 95.31 120 ILE A O 1
ATOM 966 N N . ASN A 1 121 ? -11.908 -7.950 22.288 1.00 95.50 121 ASN A N 1
ATOM 967 C CA . ASN A 1 121 ? -11.518 -9.352 22.188 1.00 95.50 121 ASN A CA 1
ATOM 968 C C . ASN A 1 121 ? -10.865 -9.657 20.833 1.00 95.50 121 ASN A C 1
ATOM 970 O O . ASN A 1 121 ? -9.795 -10.263 20.787 1.00 95.50 121 ASN A O 1
ATOM 974 N N . PHE A 1 122 ? -11.470 -9.187 19.742 1.00 94.81 122 PHE A N 1
ATOM 975 C CA . PHE A 1 122 ? -10.923 -9.364 18.402 1.00 94.81 122 PHE A CA 1
ATOM 976 C C . PHE A 1 122 ? -9.571 -8.662 18.230 1.00 94.81 122 PHE A C 1
ATOM 978 O O . PHE A 1 122 ? -8.647 -9.238 17.662 1.00 94.81 122 PHE A O 1
ATOM 985 N N . SER A 1 123 ? -9.417 -7.451 18.767 1.00 92.56 123 SER A N 1
ATOM 986 C CA . SER A 1 123 ? -8.152 -6.715 18.716 1.00 92.56 123 SER A CA 1
ATOM 987 C C . SER A 1 123 ? -7.020 -7.467 19.410 1.00 92.56 123 SER A C 1
ATOM 989 O O . SER A 1 123 ? -5.934 -7.579 18.846 1.00 92.56 123 SER A O 1
ATOM 991 N N . LYS A 1 124 ? -7.277 -8.028 20.599 1.00 91.88 124 LYS A N 1
ATOM 992 C CA . LYS A 1 124 ? -6.290 -8.848 21.319 1.00 91.88 124 LYS A CA 1
ATOM 993 C C . LYS A 1 124 ? -5.919 -10.099 20.530 1.00 91.88 124 LYS A C 1
ATOM 995 O O . LYS A 1 124 ? -4.742 -10.403 20.373 1.00 91.88 124 LYS A O 1
ATOM 1000 N N . PHE A 1 125 ? -6.914 -10.779 19.960 1.00 91.56 125 PHE A N 1
ATOM 1001 C CA . PHE A 1 125 ? -6.670 -11.931 19.097 1.00 91.56 125 PHE A CA 1
ATOM 1002 C C . PHE A 1 125 ? -5.823 -11.562 17.868 1.00 91.56 125 PHE A C 1
ATOM 1004 O O . PHE A 1 125 ? -4.858 -12.260 17.554 1.00 91.56 125 PHE A O 1
ATOM 1011 N N . LYS A 1 126 ? -6.131 -10.447 17.191 1.00 89.06 126 LYS A N 1
ATOM 1012 C CA . LYS A 1 126 ? -5.349 -9.946 16.050 1.00 89.06 126 LYS A CA 1
ATOM 1013 C C . LYS A 1 126 ? -3.898 -9.680 16.454 1.00 89.06 126 LYS A C 1
ATOM 1015 O O . LYS A 1 126 ? -2.997 -10.065 15.716 1.00 89.06 126 LYS A O 1
ATOM 1020 N N . GLU A 1 127 ? -3.669 -9.058 17.605 1.00 88.81 127 GLU A N 1
ATOM 1021 C CA . GLU A 1 127 ? -2.328 -8.769 18.122 1.00 88.81 127 GLU A CA 1
ATOM 1022 C C . GLU A 1 127 ? -1.529 -10.051 18.404 1.00 88.81 127 GLU A C 1
ATOM 1024 O O . GLU A 1 127 ? -0.400 -10.191 17.932 1.00 88.81 127 GLU A O 1
ATOM 1029 N N . GLU A 1 128 ? -2.139 -11.042 19.057 1.00 89.75 128 GLU A N 1
ATOM 1030 C CA . GLU A 1 128 ? -1.518 -12.353 19.284 1.00 89.75 128 GLU A CA 1
ATOM 1031 C C . GLU A 1 128 ? -1.185 -13.075 17.970 1.00 89.75 128 GLU A C 1
ATOM 1033 O O . GLU A 1 128 ? -0.141 -13.716 17.845 1.00 89.75 128 GLU A O 1
ATOM 1038 N N . ARG A 1 129 ? -2.068 -12.995 16.965 1.00 88.75 129 ARG A N 1
ATOM 1039 C CA . ARG A 1 129 ? -1.826 -13.591 15.640 1.00 88.75 129 ARG A CA 1
ATOM 1040 C C . ARG A 1 129 ? -0.778 -12.827 14.834 1.00 88.75 129 ARG A C 1
ATOM 1042 O O . ARG A 1 129 ? -0.025 -13.466 14.099 1.00 88.75 129 ARG A O 1
ATOM 1049 N N . LYS A 1 130 ? -0.687 -11.502 14.985 1.00 87.00 130 LYS A N 1
ATOM 1050 C CA . LYS A 1 130 ? 0.280 -10.653 14.274 1.00 87.00 130 LYS A CA 1
ATOM 1051 C C . LYS A 1 130 ? 1.714 -11.113 14.519 1.00 87.00 130 LYS A C 1
ATOM 1053 O O . LYS A 1 130 ? 2.469 -11.213 13.564 1.00 87.00 130 L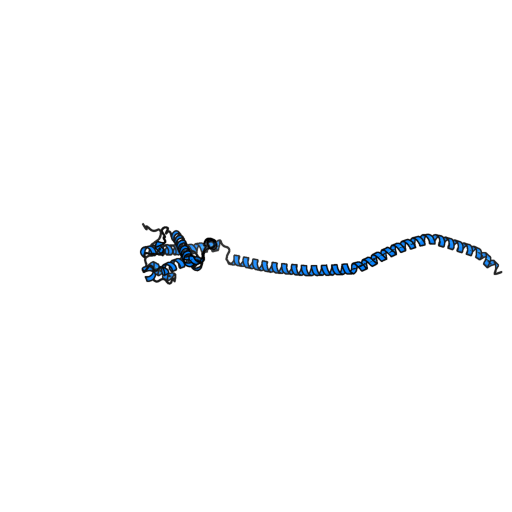YS A O 1
ATOM 1058 N N . VAL A 1 131 ? 2.063 -11.498 15.748 1.00 86.25 131 VAL A N 1
ATOM 1059 C CA . VAL A 1 131 ? 3.406 -12.013 16.077 1.00 86.25 131 VAL A CA 1
ATOM 1060 C C . VAL A 1 131 ? 3.777 -13.233 15.224 1.00 86.25 131 VAL A C 1
ATOM 1062 O O . VAL A 1 131 ? 4.879 -13.306 14.678 1.00 86.25 131 VAL A O 1
ATOM 1065 N N . HIS A 1 132 ? 2.846 -14.176 15.060 1.00 85.00 132 HIS A N 1
ATOM 1066 C CA . HIS A 1 132 ? 3.055 -15.355 14.216 1.00 85.00 132 HIS A CA 1
ATOM 1067 C C . HIS A 1 132 ? 3.121 -14.996 12.730 1.00 85.00 132 HIS A C 1
ATOM 1069 O O . HIS A 1 132 ? 3.943 -15.543 11.994 1.00 85.00 132 HIS A O 1
ATOM 1075 N N . PHE A 1 133 ? 2.271 -14.067 12.289 1.00 82.19 133 PHE A N 1
ATOM 1076 C CA . PHE A 1 133 ? 2.254 -13.617 10.903 1.00 82.19 133 PHE A CA 1
ATOM 1077 C C . PHE A 1 133 ? 3.542 -12.873 10.533 1.00 82.19 133 PHE A C 1
ATOM 1079 O O . PHE A 1 133 ? 4.125 -13.160 9.494 1.00 82.19 133 PHE A O 1
ATOM 1086 N N . ASP A 1 134 ? 4.049 -12.004 11.409 1.00 82.88 134 ASP A N 1
ATOM 1087 C CA . ASP A 1 134 ? 5.313 -11.283 11.230 1.00 82.88 134 ASP A CA 1
ATOM 1088 C C . ASP A 1 134 ? 6.503 -12.251 11.142 1.00 82.88 134 ASP A C 1
ATOM 1090 O O . ASP A 1 134 ? 7.421 -12.047 10.344 1.00 82.88 134 ASP A O 1
ATOM 1094 N N . GLN A 1 135 ? 6.492 -13.336 11.926 1.00 81.69 135 GLN A N 1
ATOM 1095 C CA . GLN A 1 135 ? 7.501 -14.393 11.827 1.00 81.69 135 GLN A CA 1
ATOM 1096 C C . GLN A 1 135 ? 7.448 -15.097 10.465 1.00 81.69 135 GLN A C 1
ATOM 1098 O O . GLN A 1 135 ? 8.492 -15.295 9.845 1.00 81.69 135 GLN A O 1
ATOM 1103 N N . TYR A 1 136 ? 6.248 -15.426 9.983 1.00 78.88 136 TYR A N 1
ATOM 1104 C CA . TYR A 1 136 ? 6.054 -16.027 8.663 1.00 78.88 136 TYR A CA 1
ATOM 1105 C C . TYR A 1 136 ? 6.432 -15.069 7.521 1.00 78.88 136 TYR A C 1
ATOM 1107 O O . TYR A 1 136 ? 7.023 -15.479 6.521 1.00 78.88 136 TYR A O 1
ATOM 1115 N N . LEU A 1 137 ? 6.146 -13.774 7.661 1.00 74.44 137 LEU A N 1
ATOM 1116 C CA . LEU A 1 137 ? 6.509 -12.764 6.669 1.00 74.44 137 LEU A CA 1
ATOM 1117 C C . LEU A 1 137 ? 8.027 -12.678 6.498 1.00 74.44 137 LEU A C 1
ATOM 1119 O O . LEU A 1 137 ? 8.510 -12.657 5.370 1.00 74.44 137 LEU A O 1
ATOM 1123 N N . LYS A 1 138 ? 8.783 -12.718 7.603 1.00 73.19 138 LYS A N 1
ATOM 1124 C CA . LYS A 1 138 ? 10.256 -12.719 7.579 1.00 73.19 138 LYS A CA 1
ATOM 1125 C C . LYS A 1 138 ? 10.849 -13.922 6.845 1.00 73.19 138 LYS A C 1
ATOM 1127 O O . LYS A 1 138 ? 11.941 -13.802 6.300 1.00 73.19 138 LYS A O 1
ATOM 1132 N N . THR A 1 139 ? 10.173 -15.071 6.854 1.00 72.94 139 THR A N 1
ATOM 1133 C CA . THR A 1 139 ? 10.665 -16.293 6.199 1.00 72.94 139 THR A CA 1
ATOM 1134 C C . THR A 1 139 ? 10.228 -16.422 4.744 1.00 72.94 139 THR A C 1
ATOM 1136 O O . THR A 1 139 ? 10.877 -17.139 3.989 1.00 72.94 139 THR A O 1
ATOM 1139 N N . THR A 1 140 ? 9.137 -15.762 4.349 1.00 65.31 140 THR A N 1
ATOM 1140 C CA . THR A 1 140 ? 8.460 -16.034 3.067 1.00 65.31 140 THR A CA 1
ATOM 1141 C C . THR A 1 140 ? 8.493 -14.847 2.108 1.00 65.31 140 THR A C 1
ATOM 1143 O O . THR A 1 140 ? 8.424 -15.032 0.896 1.00 65.31 140 THR A O 1
ATOM 1146 N N . VAL A 1 141 ? 8.616 -13.623 2.625 1.00 62.75 141 VAL A N 1
ATOM 1147 C CA . VAL A 1 141 ? 8.696 -12.405 1.815 1.00 62.75 141 VAL A CA 1
ATOM 1148 C C . VAL A 1 141 ? 10.164 -11.982 1.717 1.00 62.75 141 VAL A C 1
ATOM 1150 O O . VAL A 1 141 ? 10.845 -11.928 2.746 1.00 62.75 141 VAL A O 1
ATOM 1153 N N . PRO A 1 142 ? 10.687 -11.680 0.511 1.00 62.19 142 PRO A N 1
ATOM 1154 C CA . PRO A 1 142 ? 12.028 -11.129 0.366 1.00 62.19 142 PRO A CA 1
ATOM 1155 C C . PRO A 1 142 ? 12.175 -9.912 1.276 1.00 62.19 142 PRO A C 1
ATOM 1157 O O . PRO A 1 142 ? 11.314 -9.033 1.272 1.00 62.19 142 PRO A O 1
ATOM 1160 N N . SER A 1 143 ? 13.255 -9.877 2.061 1.00 64.44 143 SER A N 1
ATOM 1161 C CA . SER A 1 143 ? 13.550 -8.773 2.979 1.00 64.44 143 SER A CA 1
ATOM 1162 C C . SER A 1 143 ? 13.293 -7.415 2.305 1.00 64.44 143 SER A C 1
ATOM 1164 O O . SER A 1 143 ? 13.630 -7.266 1.127 1.00 64.44 143 SER A O 1
ATOM 1166 N N . PRO A 1 144 ? 12.780 -6.395 3.018 1.00 63.34 144 PRO A N 1
ATOM 1167 C CA . PRO A 1 144 ? 12.626 -5.040 2.481 1.00 63.34 144 PRO A CA 1
ATOM 1168 C C . PRO A 1 144 ? 13.903 -4.511 1.809 1.00 63.34 144 PRO A C 1
ATOM 1170 O O . PRO A 1 144 ? 13.837 -3.778 0.826 1.00 63.34 144 PRO A O 1
ATOM 1173 N N . SER A 1 145 ? 15.077 -4.957 2.275 1.00 64.81 145 SER A N 1
ATOM 1174 C CA . SER A 1 145 ? 16.370 -4.665 1.648 1.00 64.81 145 SER A CA 1
ATOM 1175 C C . SER A 1 145 ? 16.516 -5.220 0.225 1.00 64.81 145 SER A C 1
ATOM 1177 O O . SER A 1 145 ? 17.178 -4.601 -0.601 1.00 64.81 145 SER A O 1
ATOM 1179 N N . HIS A 1 146 ? 15.894 -6.356 -0.089 1.00 66.56 146 HIS A N 1
ATOM 1180 C CA . HIS A 1 146 ? 15.890 -6.951 -1.423 1.00 66.56 146 HIS A CA 1
ATOM 1181 C C . HIS A 1 146 ? 15.006 -6.158 -2.392 1.00 66.56 146 HIS A C 1
ATOM 1183 O O . HIS A 1 146 ? 15.419 -5.892 -3.519 1.00 66.56 146 HIS A O 1
ATOM 1189 N N . VAL A 1 147 ? 13.822 -5.727 -1.944 1.00 73.75 147 VAL A N 1
ATOM 1190 C CA . VAL A 1 147 ? 12.934 -4.864 -2.742 1.00 73.75 147 VAL A CA 1
ATOM 1191 C C . VAL A 1 147 ? 13.598 -3.513 -2.988 1.00 73.75 147 VAL A C 1
ATOM 1193 O O . VAL A 1 147 ? 13.675 -3.074 -4.132 1.00 73.75 147 VAL A O 1
ATOM 1196 N N . LEU A 1 148 ? 14.166 -2.898 -1.946 1.00 76.88 148 LEU A N 1
ATOM 1197 C CA . LEU A 1 148 ? 14.887 -1.633 -2.068 1.00 76.88 148 LEU A CA 1
ATOM 1198 C C . LEU A 1 148 ? 16.072 -1.752 -3.033 1.00 76.88 148 LEU A C 1
ATOM 1200 O O . LEU A 1 148 ? 16.214 -0.920 -3.919 1.00 76.88 148 LEU A O 1
ATOM 1204 N N . ARG A 1 149 ? 16.871 -2.823 -2.933 1.00 78.38 149 ARG A N 1
ATOM 1205 C CA . ARG A 1 149 ? 17.988 -3.074 -3.856 1.00 78.38 149 ARG A CA 1
ATOM 1206 C C . ARG A 1 149 ? 17.519 -3.257 -5.298 1.00 78.38 149 ARG A C 1
ATOM 1208 O O . ARG A 1 149 ? 18.187 -2.778 -6.209 1.00 78.38 149 ARG A O 1
ATOM 1215 N N . SER A 1 150 ? 16.379 -3.917 -5.504 1.00 82.19 150 SER A N 1
ATOM 1216 C CA . SER A 1 150 ? 15.771 -4.053 -6.829 1.00 82.19 150 SER A CA 1
ATOM 1217 C C . SER A 1 150 ? 15.308 -2.704 -7.383 1.00 82.19 150 SER A C 1
ATOM 1219 O O . SER A 1 150 ? 15.517 -2.442 -8.562 1.00 82.19 150 SER A O 1
ATOM 1221 N N . LEU A 1 151 ? 14.720 -1.839 -6.552 1.00 84.44 151 LEU A N 1
ATOM 1222 C CA . LEU A 1 151 ? 14.312 -0.491 -6.956 1.00 84.44 151 LEU A CA 1
ATOM 1223 C C . LEU A 1 151 ? 15.522 0.380 -7.303 1.00 84.44 151 LEU A C 1
ATOM 1225 O O . LEU A 1 151 ? 15.529 1.006 -8.355 1.00 84.44 151 LEU A O 1
ATOM 1229 N N . THR A 1 152 ? 16.576 0.356 -6.482 1.00 84.25 152 THR A N 1
ATOM 1230 C CA . THR A 1 152 ? 17.823 1.078 -6.779 1.00 84.25 152 THR A CA 1
ATOM 1231 C C . THR A 1 152 ? 18.465 0.574 -8.069 1.00 84.25 152 THR A C 1
ATOM 1233 O O . THR A 1 152 ? 18.945 1.368 -8.870 1.00 84.25 152 THR A O 1
ATOM 1236 N N . TYR A 1 153 ? 18.450 -0.740 -8.308 1.00 88.56 153 TYR A N 1
ATOM 1237 C CA . TYR A 1 153 ? 18.951 -1.304 -9.559 1.00 88.56 153 TYR A CA 1
ATOM 1238 C C . TYR A 1 153 ? 18.153 -0.799 -10.770 1.00 88.56 153 TYR A C 1
ATOM 1240 O O . TYR A 1 153 ? 18.753 -0.379 -11.758 1.00 88.56 153 TYR A O 1
ATOM 1248 N N . LEU A 1 154 ? 16.820 -0.774 -10.679 1.00 90.62 154 LEU A N 1
ATOM 1249 C CA . LEU A 1 154 ? 15.962 -0.254 -11.747 1.00 90.62 154 LEU A CA 1
ATOM 1250 C C . LEU A 1 154 ? 16.227 1.228 -12.036 1.00 90.62 154 LEU A C 1
ATOM 1252 O O . LEU A 1 154 ? 16.339 1.595 -13.202 1.00 90.62 154 LEU A O 1
ATOM 1256 N N . ASP A 1 155 ? 16.401 2.045 -10.999 1.00 91.56 155 ASP A N 1
ATOM 1257 C CA . ASP A 1 155 ? 16.699 3.476 -11.130 1.00 91.56 155 ASP A CA 1
ATOM 1258 C C . ASP A 1 155 ? 18.036 3.706 -11.855 1.00 91.56 155 ASP A C 1
ATOM 1260 O O . ASP A 1 155 ? 18.109 4.414 -12.858 1.00 91.56 155 ASP A O 1
ATOM 1264 N N . THR A 1 156 ? 19.085 2.974 -11.456 1.00 93.38 156 THR A N 1
ATOM 1265 C CA . THR A 1 156 ? 20.388 3.051 -12.141 1.00 93.38 156 THR A CA 1
ATOM 1266 C C . THR A 1 156 ? 20.325 2.578 -13.593 1.00 93.38 156 THR A C 1
ATOM 1268 O O . THR A 1 156 ? 21.037 3.096 -14.454 1.00 93.38 156 THR A O 1
ATOM 1271 N N . LEU A 1 157 ? 19.486 1.584 -13.895 1.00 93.75 157 LEU A N 1
ATOM 1272 C CA . LEU A 1 157 ? 19.305 1.082 -15.254 1.00 93.75 157 LEU A CA 1
ATOM 1273 C C . LEU A 1 157 ? 18.572 2.111 -16.123 1.00 93.75 157 LEU A C 1
ATOM 1275 O O . LEU A 1 157 ? 18.959 2.318 -17.274 1.00 93.75 157 LEU A O 1
ATOM 1279 N N . GLN A 1 158 ? 17.575 2.794 -15.563 1.00 93.25 158 GLN A N 1
ATOM 1280 C CA . GLN A 1 158 ? 16.859 3.878 -16.227 1.00 93.25 158 GLN A CA 1
ATOM 1281 C C . GLN A 1 158 ? 17.783 5.064 -16.537 1.00 93.25 158 GLN A C 1
ATOM 1283 O O . GLN A 1 158 ? 17.778 5.557 -17.666 1.00 93.25 158 GLN A O 1
ATOM 1288 N N . ASP A 1 159 ? 18.629 5.467 -15.588 1.00 94.12 159 ASP A N 1
ATOM 1289 C CA . ASP A 1 159 ? 19.614 6.534 -15.791 1.00 94.12 159 ASP A CA 1
ATOM 1290 C C . ASP A 1 159 ? 20.618 6.198 -16.898 1.00 94.12 159 ASP A C 1
ATOM 1292 O O . ASP A 1 159 ? 20.931 7.038 -17.747 1.00 94.12 159 ASP A O 1
ATOM 1296 N N . ASN A 1 160 ? 21.111 4.957 -16.924 1.00 94.69 160 ASN A N 1
ATOM 1297 C CA . ASN A 1 160 ? 22.023 4.504 -17.970 1.00 94.69 160 ASN A CA 1
ATOM 1298 C C . ASN A 1 160 ? 21.347 4.505 -19.348 1.00 94.69 160 ASN A C 1
ATOM 1300 O O . ASN A 1 160 ? 21.931 5.010 -20.305 1.00 94.69 160 ASN A O 1
ATOM 1304 N N . LEU A 1 161 ? 20.107 4.013 -19.446 1.00 94.50 161 LEU A N 1
ATOM 1305 C CA . LEU A 1 161 ? 19.334 4.053 -20.690 1.00 94.50 161 LEU A CA 1
ATOM 1306 C C . LEU A 1 161 ? 19.131 5.485 -21.191 1.00 94.50 161 LEU A C 1
ATOM 1308 O O . LEU A 1 161 ? 19.277 5.734 -22.388 1.00 94.50 161 LEU A O 1
ATOM 1312 N N . LEU A 1 162 ? 18.829 6.426 -20.293 1.00 96.25 162 LEU A N 1
ATOM 1313 C CA . LEU A 1 162 ? 18.638 7.827 -20.657 1.00 96.25 162 LEU A CA 1
ATOM 1314 C C . LEU A 1 162 ? 19.931 8.442 -21.207 1.00 96.25 162 LEU A C 1
ATOM 1316 O O . LEU A 1 162 ? 19.901 9.098 -22.246 1.00 96.25 162 LEU A O 1
ATOM 1320 N N . ARG A 1 163 ? 21.075 8.174 -20.565 1.00 95.38 163 ARG A N 1
ATOM 1321 C CA . ARG A 1 163 ? 22.390 8.637 -21.038 1.00 95.38 163 ARG A CA 1
ATOM 1322 C C . ARG A 1 163 ? 22.751 8.060 -22.401 1.00 95.38 163 ARG A C 1
ATOM 1324 O O . ARG A 1 163 ? 23.168 8.808 -23.279 1.00 95.38 163 ARG A O 1
ATOM 1331 N N . THR A 1 164 ? 22.569 6.755 -22.598 1.00 94.69 164 THR A N 1
ATOM 1332 C CA . THR A 1 164 ? 22.851 6.113 -23.889 1.00 94.69 164 THR A CA 1
ATOM 1333 C C . THR A 1 164 ? 21.933 6.643 -24.984 1.00 94.69 164 THR A C 1
ATOM 1335 O O . THR A 1 164 ? 22.397 6.914 -26.088 1.00 94.69 164 THR A O 1
ATOM 1338 N N . LYS A 1 165 ? 20.647 6.856 -24.683 1.00 95.38 165 LYS A N 1
ATOM 1339 C CA . LYS A 1 165 ? 19.712 7.470 -25.628 1.00 95.38 165 LYS A CA 1
ATOM 1340 C C . LYS A 1 165 ? 20.190 8.862 -26.052 1.00 95.38 165 LYS A C 1
ATOM 1342 O O . LYS A 1 165 ? 20.234 9.133 -27.247 1.00 95.38 165 LYS A O 1
ATOM 1347 N N . GLN A 1 166 ? 20.584 9.701 -25.093 1.00 96.31 166 GLN A N 1
ATOM 1348 C CA . GLN A 1 166 ? 21.095 11.047 -25.360 1.00 96.31 166 GLN A CA 1
ATOM 1349 C C . GLN A 1 166 ? 22.331 11.010 -26.275 1.00 96.31 166 GLN A C 1
ATOM 1351 O O . GLN A 1 166 ? 22.380 11.726 -27.268 1.00 96.31 166 GLN A O 1
ATOM 1356 N N . GLN A 1 167 ? 23.291 10.121 -25.993 1.00 95.50 167 GLN A N 1
ATOM 1357 C CA . GLN A 1 167 ? 24.495 9.955 -26.818 1.00 95.50 167 GLN A CA 1
ATOM 1358 C C . GLN A 1 167 ? 24.159 9.574 -28.264 1.00 95.50 167 GLN A C 1
ATOM 1360 O O . GLN A 1 167 ? 24.686 10.171 -29.198 1.00 95.50 167 GLN A O 1
ATOM 1365 N N . VAL A 1 168 ? 23.245 8.619 -28.456 1.00 96.19 168 VAL A N 1
ATOM 1366 C CA . VAL A 1 168 ? 22.812 8.190 -29.795 1.00 96.19 168 VAL A CA 1
ATOM 1367 C C . VAL A 1 168 ? 22.070 9.307 -30.535 1.00 96.19 168 VAL A C 1
ATOM 1369 O O . VAL A 1 168 ? 22.191 9.423 -31.757 1.00 96.19 168 VAL A O 1
ATOM 1372 N N . GLU A 1 169 ? 21.291 10.131 -29.832 1.00 96.06 169 GLU A N 1
ATOM 1373 C CA . GLU A 1 169 ? 20.621 11.295 -30.421 1.00 96.06 169 GLU A CA 1
ATOM 1374 C C . GLU A 1 169 ? 21.637 12.357 -30.870 1.00 96.06 169 GLU A C 1
ATOM 1376 O O . GLU A 1 169 ? 21.565 12.812 -32.015 1.00 96.06 169 GLU A O 1
ATOM 1381 N N . ASP A 1 170 ? 22.627 12.678 -30.035 1.00 95.94 170 ASP A N 1
ATOM 1382 C CA . ASP A 1 170 ? 23.691 13.634 -30.363 1.00 95.94 170 ASP A CA 1
ATOM 1383 C C . ASP A 1 170 ? 24.543 13.155 -31.554 1.00 95.94 170 ASP A C 1
ATOM 1385 O O . ASP A 1 170 ? 24.819 13.921 -32.484 1.00 95.94 170 ASP A O 1
ATOM 1389 N N . GLU A 1 171 ? 24.903 11.867 -31.584 1.00 96.31 171 GLU A N 1
ATOM 1390 C CA . GLU A 1 171 ? 25.614 11.246 -32.709 1.00 96.31 171 GLU A CA 1
ATOM 1391 C C . GLU A 1 171 ? 24.792 11.292 -34.004 1.00 96.31 171 GLU A C 1
ATOM 1393 O O . GLU A 1 171 ? 25.323 11.621 -35.067 1.00 96.31 171 GLU A O 1
ATOM 1398 N N . ASN A 1 172 ? 23.483 11.029 -33.934 1.00 95.62 172 ASN A N 1
ATOM 1399 C CA . ASN A 1 172 ? 22.596 11.132 -35.094 1.00 95.62 172 ASN A CA 1
ATOM 1400 C C . ASN A 1 172 ? 22.537 12.557 -35.647 1.00 95.62 172 ASN A C 1
ATOM 1402 O O . ASN A 1 172 ? 22.549 12.743 -36.865 1.00 95.62 172 ASN A O 1
ATOM 1406 N N . VAL A 1 173 ? 22.469 13.565 -34.776 1.00 97.12 173 VAL A N 1
ATOM 1407 C CA . VAL A 1 173 ? 22.484 14.974 -35.190 1.00 97.12 173 VAL A CA 1
ATOM 1408 C C . VAL A 1 173 ? 23.810 15.317 -35.872 1.00 97.12 173 VAL A C 1
ATOM 1410 O O . VAL A 1 173 ? 23.808 15.932 -36.941 1.00 97.12 173 VAL A O 1
ATOM 1413 N N . ALA A 1 174 ? 24.938 14.878 -35.309 1.00 96.25 174 ALA A N 1
ATOM 1414 C CA . ALA A 1 174 ? 26.257 15.104 -35.894 1.00 96.25 174 ALA A CA 1
ATOM 1415 C C . ALA A 1 174 ? 26.406 14.438 -37.273 1.00 96.25 174 ALA A C 1
ATOM 1417 O O . ALA A 1 174 ? 26.850 15.086 -38.224 1.00 96.25 174 ALA A O 1
ATOM 1418 N N . LEU A 1 175 ? 25.983 13.177 -37.408 1.00 96.12 175 LEU A N 1
ATOM 1419 C CA . LEU A 1 175 ? 26.026 12.442 -38.674 1.00 96.12 175 LEU A CA 1
ATOM 1420 C C . LEU A 1 175 ? 25.121 13.070 -39.734 1.00 96.12 175 LEU A C 1
ATOM 1422 O O . LEU A 1 175 ? 25.540 13.211 -40.880 1.00 96.12 175 LEU A O 1
ATOM 1426 N N . ARG A 1 176 ? 23.910 13.506 -39.365 1.00 96.12 176 ARG A N 1
ATOM 1427 C CA . ARG A 1 176 ? 23.006 14.220 -40.283 1.00 96.12 176 ARG A CA 1
ATOM 1428 C C . ARG A 1 176 ? 23.645 15.492 -40.823 1.00 96.12 176 ARG A C 1
ATOM 1430 O O . ARG A 1 176 ? 23.613 15.716 -42.028 1.00 96.12 176 ARG A O 1
ATOM 1437 N N . ARG A 1 177 ? 24.299 16.271 -39.958 1.00 95.88 177 ARG A N 1
ATOM 1438 C CA . ARG A 1 177 ? 25.016 17.484 -40.367 1.00 95.88 177 ARG A CA 1
ATOM 1439 C C . ARG A 1 177 ? 26.178 17.182 -41.317 1.00 95.88 177 ARG A C 1
ATOM 1441 O O . ARG A 1 177 ? 26.356 17.893 -42.300 1.00 95.88 177 ARG A O 1
ATOM 1448 N N . GLN A 1 178 ? 26.958 16.134 -41.047 1.00 96.25 178 GLN A N 1
ATOM 1449 C CA . GLN A 1 178 ? 28.035 15.708 -41.951 1.00 96.25 178 GLN A CA 1
ATOM 1450 C C . GLN A 1 178 ? 27.492 15.265 -43.313 1.00 96.25 178 GLN A C 1
ATOM 1452 O O . GLN A 1 178 ? 28.083 15.573 -44.346 1.00 96.25 178 GLN A O 1
ATOM 1457 N N . LEU A 1 179 ? 26.357 14.566 -43.319 1.00 95.12 179 LEU A N 1
ATOM 1458 C CA . LEU A 1 179 ? 25.704 14.093 -44.534 1.00 95.12 179 LEU A CA 1
ATOM 1459 C C . LEU A 1 179 ? 25.206 15.272 -45.385 1.00 95.12 179 LEU A C 1
ATOM 1461 O O . LEU A 1 179 ? 25.469 15.299 -46.585 1.00 95.12 179 LEU A O 1
ATOM 1465 N N . GLU A 1 180 ? 24.589 16.281 -44.765 1.00 96.38 180 GLU A N 1
ATOM 1466 C CA . GLU A 1 180 ? 24.197 17.531 -45.432 1.00 96.38 180 GLU A CA 1
ATOM 1467 C C . GLU A 1 180 ? 25.407 18.290 -46.003 1.00 96.38 180 GLU A C 1
ATOM 1469 O O . GLU A 1 180 ? 25.364 18.771 -47.137 1.00 96.38 180 GLU A O 1
ATOM 1474 N N . GLU A 1 181 ? 26.515 18.371 -45.259 1.00 96.31 181 GLU A N 1
ATOM 1475 C CA . GLU A 1 181 ? 27.733 19.039 -45.729 1.00 96.31 181 GLU A CA 1
ATOM 1476 C C . GLU A 1 181 ? 28.348 18.321 -46.941 1.00 96.31 181 GLU A C 1
ATOM 1478 O O . GLU A 1 181 ? 28.724 18.968 -47.921 1.00 96.31 181 GLU A O 1
ATOM 1483 N N . LEU A 1 182 ? 28.420 16.986 -46.904 1.00 94.75 182 LEU A N 1
ATOM 1484 C CA . LEU A 1 182 ? 28.916 16.179 -48.021 1.00 94.75 182 LEU A CA 1
ATOM 1485 C C . LEU A 1 182 ? 28.011 16.288 -49.250 1.00 94.75 182 LEU A C 1
ATOM 1487 O O . LEU A 1 182 ? 28.521 16.441 -50.357 1.00 94.75 182 LEU A O 1
ATOM 1491 N N . GLN A 1 183 ? 26.689 16.266 -49.067 1.00 94.81 183 GLN A N 1
ATOM 1492 C CA . GLN A 1 183 ? 25.736 16.464 -50.162 1.00 94.81 183 GLN A CA 1
ATOM 1493 C C . GLN A 1 183 ? 25.880 17.849 -50.800 1.00 94.81 183 GLN A C 1
ATOM 1495 O O . GLN A 1 183 ? 25.855 17.963 -52.024 1.00 94.81 183 GLN A O 1
ATOM 1500 N N . SER A 1 184 ? 26.082 18.893 -49.993 1.00 94.75 184 SER A N 1
ATOM 1501 C CA . SER A 1 184 ? 26.313 20.253 -50.488 1.00 94.75 184 SER A CA 1
ATOM 1502 C C . SER A 1 184 ? 27.607 20.357 -51.302 1.00 94.75 184 SER A C 1
ATOM 1504 O O . SER A 1 184 ? 27.596 20.893 -52.411 1.00 94.75 184 SER A O 1
ATOM 1506 N N . LYS A 1 185 ? 28.711 19.773 -50.809 1.00 94.06 185 LYS A N 1
ATOM 1507 C CA . LYS A 1 185 ? 29.984 19.704 -51.551 1.00 94.06 185 LYS A CA 1
ATOM 1508 C C . LYS A 1 185 ? 29.829 18.946 -52.866 1.00 94.06 185 LYS A C 1
ATOM 1510 O O . LYS A 1 185 ? 30.224 19.457 -53.908 1.00 94.06 185 LYS A O 1
ATOM 1515 N N . GLN A 1 186 ? 29.178 17.784 -52.835 1.00 92.25 186 GLN A N 1
ATOM 1516 C CA . GLN A 1 186 ? 28.918 16.989 -54.033 1.00 92.25 186 GLN A CA 1
ATOM 1517 C C . GLN A 1 186 ? 28.089 17.769 -55.067 1.00 92.25 186 GLN A C 1
ATOM 1519 O O . GLN A 1 186 ? 28.406 17.738 -56.253 1.00 92.25 186 GLN A O 1
ATOM 1524 N N . ALA A 1 187 ? 27.059 18.500 -54.631 1.00 93.38 187 ALA A N 1
ATOM 1525 C CA . ALA A 1 187 ? 26.244 19.333 -55.514 1.00 93.38 187 ALA A CA 1
ATOM 1526 C C . ALA A 1 187 ? 27.028 20.518 -56.107 1.00 93.38 187 ALA A C 1
ATOM 1528 O O . ALA A 1 187 ? 26.815 20.869 -57.266 1.00 93.38 187 ALA A O 1
ATOM 1529 N N . ALA A 1 188 ? 27.943 21.118 -55.339 1.00 93.12 188 ALA A N 1
ATOM 1530 C CA . ALA A 1 188 ? 28.798 22.211 -55.802 1.00 93.12 188 ALA A CA 1
ATOM 1531 C C . ALA A 1 188 ? 29.880 21.749 -56.795 1.00 93.12 188 ALA A C 1
ATOM 1533 O O . ALA A 1 188 ? 30.216 22.486 -57.721 1.00 93.12 188 ALA A O 1
ATOM 1534 N N . GLU A 1 189 ? 30.410 20.535 -56.625 1.00 92.25 189 GLU A N 1
ATOM 1535 C CA . GLU A 1 189 ? 31.448 19.952 -57.488 1.00 92.25 189 GLU A CA 1
ATOM 1536 C C . GLU A 1 189 ? 30.881 19.294 -58.761 1.00 92.25 189 GLU A C 1
ATOM 1538 O O . GLU A 1 189 ? 31.570 19.241 -59.781 1.00 92.25 189 GLU A O 1
ATOM 1543 N N . ALA A 1 190 ? 29.616 18.854 -58.745 1.00 93.38 190 ALA A N 1
ATOM 1544 C CA . ALA A 1 190 ? 28.929 18.242 -59.887 1.00 93.38 190 ALA A CA 1
ATOM 1545 C C . ALA A 1 190 ? 29.050 19.010 -61.226 1.00 93.38 190 ALA A C 1
ATOM 1547 O O . ALA A 1 190 ? 29.366 18.369 -62.231 1.00 93.38 190 ALA A O 1
ATOM 1548 N N . PRO A 1 191 ? 28.843 20.344 -61.303 1.00 92.81 191 PRO A N 1
ATOM 1549 C CA . PRO A 1 191 ? 28.968 21.064 -62.570 1.00 92.81 191 PRO A CA 1
ATOM 1550 C C . PRO A 1 191 ? 30.408 21.099 -63.090 1.00 92.81 191 PRO A C 1
ATOM 1552 O O . PRO A 1 191 ? 30.620 20.942 -64.288 1.00 92.81 191 PRO A O 1
ATOM 1555 N N . ALA A 1 192 ? 31.401 21.265 -62.210 1.00 92.00 192 ALA A N 1
ATOM 1556 C CA . ALA A 1 192 ? 32.807 21.269 -62.612 1.00 92.00 192 ALA A CA 1
ATOM 1557 C C . ALA A 1 192 ? 33.237 19.892 -63.135 1.00 92.00 192 ALA A C 1
ATOM 1559 O O . ALA A 1 192 ? 33.923 19.803 -64.152 1.00 92.00 192 ALA A O 1
ATOM 1560 N N . LEU A 1 193 ? 32.778 18.819 -62.484 1.00 91.75 193 LEU A N 1
ATOM 1561 C CA . LEU A 1 193 ? 33.009 17.456 -62.952 1.00 91.75 193 LEU A CA 1
ATOM 1562 C C . LEU A 1 193 ? 32.372 17.218 -64.327 1.00 91.75 193 LEU A C 1
ATOM 1564 O O . LEU A 1 193 ? 33.014 16.624 -65.188 1.00 91.75 193 LEU A O 1
ATOM 1568 N N . GLN A 1 194 ? 31.149 17.710 -64.554 1.00 92.31 194 GLN A N 1
ATOM 1569 C CA . GLN A 1 194 ? 30.479 17.579 -65.849 1.00 92.31 194 GLN A CA 1
ATOM 1570 C C . GLN A 1 194 ? 31.247 18.294 -66.967 1.00 92.31 194 GLN A C 1
ATOM 1572 O O . GLN A 1 194 ? 31.427 17.715 -68.032 1.00 92.31 194 GLN A O 1
ATOM 1577 N N . VAL A 1 195 ? 31.764 19.500 -66.710 1.00 94.50 195 VAL A N 1
ATOM 1578 C CA . VAL A 1 195 ? 32.593 20.229 -67.685 1.00 94.50 195 VAL A CA 1
ATOM 1579 C C . VAL A 1 195 ? 33.832 19.420 -68.064 1.00 94.50 195 VAL A C 1
ATOM 1581 O O . VAL A 1 195 ? 34.114 19.260 -69.245 1.00 94.50 195 VAL A O 1
ATOM 1584 N N . VAL A 1 196 ? 34.542 18.858 -67.081 1.00 93.19 196 VAL A N 1
ATOM 1585 C CA . VAL A 1 196 ? 35.731 18.032 -67.349 1.00 93.19 196 VAL A CA 1
ATOM 1586 C C . VAL A 1 196 ? 35.367 16.770 -68.135 1.00 93.19 196 VAL A C 1
ATOM 1588 O O . VAL A 1 196 ? 36.098 16.389 -69.045 1.00 93.19 196 VAL A O 1
ATOM 1591 N N . ILE A 1 197 ? 34.233 16.132 -67.826 1.00 93.88 197 ILE A N 1
ATOM 1592 C CA . ILE A 1 197 ? 33.730 14.977 -68.586 1.00 93.88 197 ILE A CA 1
ATOM 1593 C C . ILE A 1 197 ? 33.469 15.363 -70.047 1.00 93.88 197 ILE A C 1
ATOM 1595 O O . ILE A 1 197 ? 33.905 14.648 -70.952 1.00 93.88 197 ILE A O 1
ATOM 1599 N N . ASP A 1 198 ? 32.800 16.491 -70.280 1.00 94.31 198 ASP A N 1
ATOM 1600 C CA . ASP A 1 198 ? 32.474 16.973 -71.623 1.00 94.31 198 ASP A CA 1
ATOM 1601 C C . ASP A 1 198 ? 33.747 17.350 -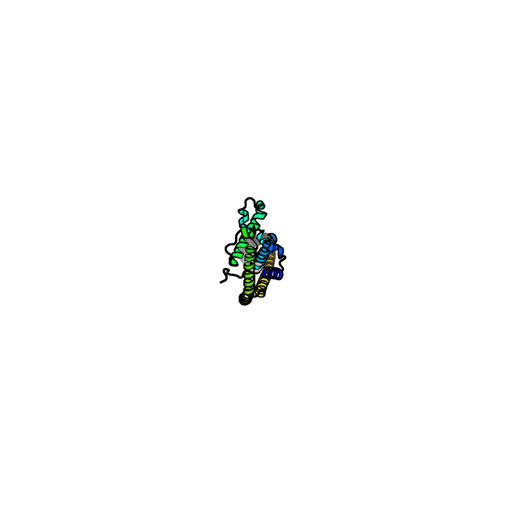72.409 1.00 94.31 198 ASP A C 1
ATOM 1603 O O . ASP A 1 198 ? 33.871 17.021 -73.591 1.00 94.31 198 ASP A O 1
ATOM 1607 N N . GLU A 1 199 ? 34.731 17.977 -71.753 1.00 94.88 199 GLU A N 1
ATOM 1608 C CA . GLU A 1 199 ? 36.043 18.289 -72.335 1.00 94.88 199 GLU A CA 1
ATOM 1609 C C . GLU A 1 199 ? 36.825 17.024 -72.706 1.00 94.88 199 GLU A C 1
ATOM 1611 O O . GLU A 1 199 ? 37.360 16.935 -73.813 1.00 94.88 199 GLU A O 1
ATOM 1616 N N . CYS A 1 200 ? 36.873 16.023 -71.820 1.00 93.31 200 CYS A N 1
ATOM 1617 C CA . CYS A 1 200 ? 37.509 14.740 -72.113 1.00 93.31 200 CYS A CA 1
ATOM 1618 C C . CYS A 1 200 ? 36.850 14.053 -73.314 1.00 93.31 200 CYS A C 1
ATOM 1620 O O . CYS A 1 200 ? 37.558 13.603 -74.214 1.00 93.31 200 CYS A O 1
ATOM 1622 N N . ALA A 1 201 ? 35.515 14.035 -73.375 1.00 94.69 201 ALA A N 1
ATOM 1623 C CA . ALA A 1 201 ? 34.783 13.467 -74.504 1.00 94.69 201 ALA A CA 1
ATOM 1624 C C . ALA A 1 201 ? 35.095 14.197 -75.824 1.00 94.69 201 ALA A C 1
ATOM 1626 O O . ALA A 1 201 ? 35.268 13.558 -76.862 1.00 94.69 201 ALA A O 1
ATOM 1627 N N . ALA A 1 202 ? 35.222 15.528 -75.798 1.00 94.81 202 ALA A N 1
ATOM 1628 C CA . ALA A 1 202 ? 35.620 16.305 -76.971 1.00 94.81 202 ALA A CA 1
ATOM 1629 C C . ALA A 1 202 ? 37.059 15.984 -77.418 1.00 94.81 202 ALA A C 1
ATOM 1631 O O . ALA A 1 202 ? 37.300 15.744 -78.603 1.00 94.81 202 ALA A O 1
ATOM 1632 N N . MET A 1 203 ? 38.008 15.906 -76.479 1.00 93.69 203 MET A N 1
ATOM 1633 C CA . MET A 1 203 ? 39.396 15.541 -76.786 1.00 93.69 203 MET A CA 1
ATOM 1634 C C . MET A 1 203 ? 39.514 14.120 -77.349 1.00 93.69 203 MET A C 1
ATOM 1636 O O . MET A 1 203 ? 40.316 13.888 -78.252 1.00 93.69 203 MET A O 1
ATOM 1640 N N . GLU A 1 204 ? 38.718 13.166 -76.861 1.00 93.75 204 GLU A N 1
ATOM 1641 C CA . GLU A 1 204 ? 38.671 11.805 -77.409 1.00 93.75 204 GLU A CA 1
ATOM 1642 C C . GLU A 1 204 ? 38.243 11.796 -78.883 1.00 93.75 204 GLU A C 1
ATOM 1644 O O . GLU A 1 204 ? 38.846 11.092 -79.702 1.00 93.75 204 GLU A O 1
ATOM 1649 N N . VAL A 1 205 ? 37.255 12.621 -79.248 1.00 94.88 205 VAL A N 1
ATOM 1650 C CA . VAL A 1 205 ? 36.833 12.802 -80.645 1.00 94.88 205 VAL A CA 1
ATOM 1651 C C . VAL A 1 205 ? 37.965 13.400 -81.483 1.00 94.88 205 VAL A C 1
ATOM 1653 O O . VAL A 1 205 ? 38.283 12.861 -82.548 1.00 94.88 205 VAL A O 1
ATOM 1656 N N . ASP A 1 206 ? 38.618 14.458 -80.999 1.00 94.50 206 ASP A N 1
ATOM 1657 C CA . ASP A 1 206 ? 39.731 15.111 -81.699 1.00 94.50 206 ASP A CA 1
ATOM 1658 C C . ASP A 1 206 ? 40.916 14.161 -81.916 1.00 94.50 206 ASP A C 1
ATOM 1660 O O . ASP A 1 206 ? 41.481 14.104 -83.013 1.00 94.50 206 ASP A O 1
ATOM 1664 N N . ILE A 1 207 ? 41.263 13.356 -80.906 1.00 93.50 207 ILE A N 1
ATOM 1665 C CA . ILE A 1 207 ? 42.276 12.298 -81.018 1.00 93.50 207 ILE A CA 1
ATOM 1666 C C . ILE A 1 207 ? 41.879 11.304 -82.116 1.00 93.50 207 ILE A C 1
ATOM 1668 O O . ILE A 1 207 ? 42.717 10.940 -82.943 1.00 93.50 207 ILE A O 1
ATOM 1672 N N . GLY A 1 208 ? 40.609 10.896 -82.181 1.00 93.25 208 GLY A N 1
ATOM 1673 C CA . GLY A 1 208 ? 40.095 10.034 -83.249 1.00 93.25 208 GLY A CA 1
ATOM 1674 C C . GLY A 1 208 ? 40.279 10.636 -84.649 1.00 93.25 208 GLY A C 1
ATOM 1675 O O . GLY A 1 208 ? 40.763 9.960 -85.567 1.00 93.25 208 GLY A O 1
ATOM 1676 N N . VAL A 1 209 ? 39.965 11.924 -84.815 1.00 94.62 209 VAL A N 1
ATOM 1677 C CA . VAL A 1 209 ? 40.140 12.655 -86.083 1.00 94.62 209 VAL A CA 1
ATOM 1678 C C . VAL A 1 209 ? 41.619 12.762 -86.459 1.00 94.62 209 VAL A C 1
ATOM 1680 O O . VAL A 1 209 ? 41.992 12.470 -87.600 1.00 94.62 209 VAL A O 1
ATOM 1683 N N . LEU A 1 210 ? 42.480 13.144 -85.514 1.00 93.06 210 LEU A N 1
ATOM 1684 C CA . LEU A 1 210 ? 43.919 13.280 -85.739 1.00 93.06 210 LEU A CA 1
ATOM 1685 C C . LEU A 1 210 ? 44.575 11.940 -86.074 1.00 93.06 210 LEU A C 1
ATOM 1687 O O . LEU A 1 210 ? 45.372 11.889 -87.009 1.00 93.06 210 LEU A O 1
ATOM 1691 N N . ASN A 1 211 ? 44.198 10.857 -85.394 1.00 94.19 211 ASN A N 1
ATOM 1692 C CA . ASN A 1 211 ? 44.667 9.506 -85.707 1.00 94.19 211 ASN A CA 1
ATOM 1693 C C . ASN A 1 211 ? 44.276 9.095 -87.133 1.00 94.19 211 ASN A C 1
ATOM 1695 O O . ASN A 1 211 ? 45.099 8.560 -87.880 1.00 94.19 211 ASN A O 1
ATOM 1699 N N . THR A 1 212 ? 43.045 9.409 -87.547 1.00 93.12 212 THR A N 1
ATOM 1700 C CA . THR A 1 212 ? 42.574 9.155 -88.917 1.00 93.12 212 THR A CA 1
ATOM 1701 C C . THR A 1 212 ? 43.395 9.951 -89.934 1.00 93.12 212 THR A C 1
ATOM 1703 O O . THR A 1 212 ? 43.897 9.395 -90.912 1.00 93.12 212 THR A O 1
ATOM 1706 N N . ARG A 1 213 ? 43.618 11.248 -89.684 1.00 92.69 213 ARG A N 1
ATOM 1707 C CA . ARG A 1 213 ? 44.442 12.109 -90.546 1.00 92.69 213 ARG A CA 1
ATOM 1708 C C . ARG A 1 213 ? 45.896 11.637 -90.613 1.00 92.69 213 ARG A C 1
ATOM 1710 O O . ARG A 1 213 ? 46.486 11.635 -91.691 1.00 92.69 213 ARG A O 1
ATOM 1717 N N . GLN A 1 214 ? 46.470 11.220 -89.487 1.00 91.38 214 GLN A N 1
ATOM 1718 C CA . GLN A 1 214 ? 47.820 10.670 -89.422 1.00 91.38 214 GLN A CA 1
ATOM 1719 C C . GLN A 1 214 ? 47.931 9.392 -90.260 1.00 91.38 214 GLN A C 1
ATOM 1721 O O . GLN A 1 214 ? 48.897 9.249 -91.007 1.00 91.38 214 GLN A O 1
ATOM 1726 N N . SER A 1 215 ? 46.939 8.500 -90.188 1.00 92.56 215 SER A N 1
ATOM 1727 C CA . SER A 1 215 ? 46.898 7.274 -90.992 1.00 92.56 215 SER A CA 1
ATOM 1728 C C . SER A 1 215 ? 46.890 7.558 -92.500 1.00 92.56 215 SER A C 1
ATOM 1730 O O . SER A 1 215 ? 47.561 6.849 -93.247 1.00 92.56 215 SER A O 1
ATOM 1732 N N . VAL A 1 216 ? 46.213 8.625 -92.942 1.00 91.00 216 VAL A N 1
ATOM 1733 C CA . VAL A 1 216 ? 46.179 9.050 -94.356 1.00 91.00 216 VAL A CA 1
ATOM 1734 C C . VAL A 1 216 ? 47.484 9.718 -94.799 1.00 91.00 216 VAL A C 1
ATOM 1736 O O . VAL A 1 216 ? 47.983 9.425 -95.881 1.00 91.00 216 VAL A O 1
ATOM 1739 N N . LEU A 1 217 ? 48.068 10.596 -93.978 1.00 89.69 217 LEU A N 1
ATOM 1740 C CA . LEU A 1 217 ? 49.284 11.339 -94.341 1.00 89.69 217 LEU A CA 1
ATOM 1741 C C . LEU A 1 217 ? 50.564 10.492 -94.250 1.00 89.69 217 LEU A C 1
ATOM 1743 O O . LEU A 1 217 ? 51.528 10.752 -94.967 1.00 89.69 217 LEU A O 1
ATOM 1747 N N . GLN A 1 218 ? 50.607 9.472 -93.387 1.00 92.69 218 GLN A N 1
ATOM 1748 C CA . GLN A 1 218 ? 51.762 8.573 -93.256 1.00 92.69 218 GLN A CA 1
ATOM 1749 C C . GLN A 1 218 ? 52.228 7.938 -94.583 1.00 92.69 218 GLN A C 1
ATOM 1751 O O . GLN A 1 218 ? 53.429 8.016 -94.873 1.00 92.69 218 GLN A O 1
ATOM 1756 N N . PRO A 1 219 ? 51.357 7.311 -95.400 1.00 91.38 219 PRO A N 1
ATOM 1757 C CA . PRO A 1 219 ? 51.767 6.752 -96.685 1.00 91.38 219 PRO A CA 1
ATOM 1758 C C . PRO A 1 219 ? 52.228 7.830 -97.675 1.00 91.38 219 PRO A C 1
ATOM 1760 O O . PRO A 1 219 ? 53.191 7.593 -98.401 1.00 91.38 219 PRO A O 1
ATOM 1763 N N . GLU A 1 220 ? 51.624 9.021 -97.663 1.00 89.31 220 GLU A N 1
ATOM 1764 C CA . GLU A 1 220 ? 52.019 10.144 -98.526 1.00 89.31 220 GLU A CA 1
ATOM 1765 C C . GLU A 1 220 ? 53.418 10.675 -98.171 1.00 89.31 220 GLU A C 1
ATOM 1767 O O . GLU A 1 220 ? 54.274 10.816 -99.043 1.00 89.31 220 GLU A O 1
ATOM 1772 N N . VAL A 1 221 ? 53.713 10.857 -96.879 1.00 86.06 221 VAL A N 1
ATOM 1773 C CA . VAL A 1 221 ? 55.061 11.215 -96.401 1.00 86.06 221 VAL A CA 1
ATOM 1774 C C . VAL A 1 221 ? 56.081 10.141 -96.778 1.00 86.06 221 VAL A C 1
ATOM 1776 O O . VAL A 1 221 ? 57.209 10.463 -97.158 1.00 86.06 221 VAL A O 1
ATOM 1779 N N . LYS A 1 222 ? 55.712 8.858 -96.687 1.00 90.19 222 LYS A N 1
ATOM 1780 C CA . LYS A 1 222 ? 56.587 7.750 -97.091 1.00 90.19 222 LYS A CA 1
ATOM 1781 C C . LYS A 1 222 ? 56.870 7.782 -98.597 1.00 90.19 222 LYS A C 1
ATOM 1783 O O . LYS A 1 222 ? 58.020 7.589 -98.988 1.00 90.19 222 LYS A O 1
ATOM 1788 N N . ALA A 1 223 ? 55.859 8.069 -99.417 1.00 89.38 223 ALA A N 1
ATOM 1789 C CA . ALA A 1 223 ? 55.998 8.213 -100.863 1.00 89.38 223 ALA A CA 1
ATOM 1790 C C . ALA A 1 223 ? 56.885 9.412 -101.239 1.00 89.38 223 ALA A C 1
ATOM 1792 O O . ALA A 1 223 ? 57.835 9.251 -102.001 1.00 89.3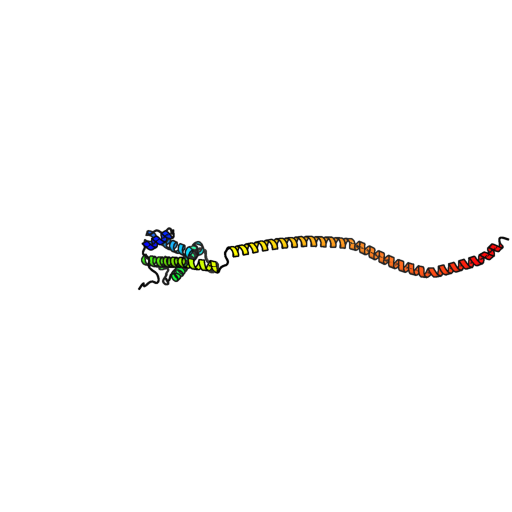8 223 ALA A O 1
ATOM 1793 N N . LEU A 1 224 ? 56.654 10.584 -100.639 1.00 87.81 224 LEU A N 1
ATOM 1794 C CA . LEU A 1 224 ? 57.475 11.780 -100.856 1.00 87.81 224 LEU A CA 1
ATOM 1795 C C . LEU A 1 224 ? 58.932 11.571 -100.426 1.00 87.81 224 LEU A C 1
ATOM 1797 O O . LEU A 1 224 ? 59.840 11.975 -101.144 1.00 87.81 224 LEU A O 1
ATOM 1801 N N . LYS A 1 225 ? 59.191 10.897 -99.296 1.00 88.44 225 LYS A N 1
ATOM 1802 C CA . LYS A 1 225 ? 60.564 10.542 -98.886 1.00 88.44 225 LYS A CA 1
ATOM 1803 C C . LYS A 1 225 ? 61.253 9.626 -99.896 1.00 88.44 225 LYS A C 1
ATOM 1805 O O . LYS A 1 225 ? 62.429 9.835 -100.176 1.00 88.44 225 LYS A O 1
ATOM 1810 N N . ALA A 1 226 ? 60.537 8.641 -100.440 1.00 86.75 226 ALA A N 1
ATOM 1811 C CA . ALA A 1 226 ? 61.070 7.786 -101.498 1.00 86.75 226 ALA A CA 1
ATOM 1812 C C . ALA A 1 226 ? 61.382 8.599 -102.765 1.00 86.75 226 ALA A C 1
ATOM 1814 O O . ALA A 1 226 ? 62.433 8.416 -103.367 1.00 86.75 226 ALA A O 1
ATOM 1815 N N . GLN A 1 227 ? 60.521 9.557 -103.116 1.00 86.69 227 GLN A N 1
ATOM 1816 C CA . GLN A 1 227 ? 60.731 10.447 -104.256 1.00 86.69 227 GLN A CA 1
ATOM 1817 C C . GLN A 1 227 ? 61.921 11.400 -104.056 1.00 86.69 227 GLN A C 1
ATOM 1819 O O . GLN A 1 227 ? 62.696 11.604 -104.983 1.00 86.69 227 GLN A O 1
ATOM 1824 N N . VAL A 1 228 ? 62.110 11.953 -102.854 1.00 84.75 228 VAL A N 1
ATOM 1825 C CA . VAL A 1 228 ? 63.284 12.777 -102.514 1.00 84.75 228 VAL A CA 1
ATOM 1826 C C . VAL A 1 228 ? 64.569 11.953 -102.552 1.00 84.75 228 VAL A C 1
ATOM 1828 O O . VAL A 1 228 ? 65.575 12.443 -103.052 1.00 84.75 228 VAL A O 1
ATOM 1831 N N . ALA A 1 229 ? 64.550 10.716 -102.049 1.00 84.69 229 ALA A N 1
ATOM 1832 C CA . ALA A 1 229 ? 65.697 9.815 -102.153 1.00 84.69 229 ALA A CA 1
ATOM 1833 C C . ALA A 1 229 ? 66.050 9.543 -103.623 1.00 84.69 229 ALA A C 1
ATOM 1835 O O . ALA A 1 229 ? 67.204 9.708 -104.002 1.00 84.69 229 ALA A O 1
ATOM 1836 N N . GLN A 1 230 ? 65.044 9.254 -104.453 1.00 84.75 230 GLN A N 1
ATOM 1837 C CA . GLN A 1 230 ? 65.217 9.049 -105.891 1.00 84.75 230 GLN A CA 1
ATOM 1838 C C . GLN A 1 230 ? 65.809 10.286 -106.585 1.00 84.75 230 GLN A C 1
ATOM 1840 O O . GLN A 1 230 ? 66.801 10.180 -107.294 1.00 84.75 230 GLN A O 1
ATOM 1845 N N . LEU A 1 231 ? 65.248 11.475 -106.338 1.00 82.31 231 LEU A N 1
ATOM 1846 C CA . LEU A 1 231 ? 65.747 12.725 -106.918 1.00 82.31 231 LEU A CA 1
ATOM 1847 C C . LEU A 1 231 ? 67.159 13.080 -106.430 1.00 82.31 231 LEU A C 1
ATOM 1849 O O . LEU A 1 231 ? 67.943 13.630 -107.197 1.00 82.31 231 LEU A O 1
ATOM 1853 N N . ASN A 1 232 ? 67.501 12.786 -105.172 1.00 80.50 232 ASN A N 1
ATOM 1854 C CA . ASN A 1 232 ? 68.866 12.961 -104.676 1.00 80.50 232 ASN A CA 1
ATOM 1855 C C . ASN A 1 232 ? 69.836 12.020 -105.393 1.00 80.50 232 ASN A C 1
ATOM 1857 O O . ASN A 1 232 ? 70.877 12.491 -105.848 1.00 80.50 232 ASN A O 1
ATOM 1861 N N . ASP A 1 233 ? 69.485 10.742 -105.546 1.00 80.25 233 ASP A N 1
ATOM 1862 C CA . ASP A 1 233 ? 70.282 9.781 -106.316 1.00 80.25 233 ASP A CA 1
ATOM 1863 C C . ASP A 1 233 ? 70.467 10.246 -107.773 1.00 80.25 233 ASP A C 1
ATOM 1865 O O . ASP A 1 233 ? 71.567 10.132 -108.313 1.00 80.25 233 ASP A O 1
ATOM 1869 N N . ASP A 1 234 ? 69.446 10.863 -108.376 1.00 76.56 234 ASP A N 1
ATOM 1870 C CA . ASP A 1 234 ? 69.504 11.428 -109.732 1.00 76.56 234 ASP A CA 1
ATOM 1871 C C . ASP A 1 234 ? 70.358 12.719 -109.826 1.00 76.56 234 ASP A C 1
ATOM 1873 O O . ASP A 1 234 ? 70.914 13.026 -110.884 1.00 76.56 234 ASP A O 1
ATOM 1877 N N . ILE A 1 235 ? 70.509 13.488 -108.737 1.00 72.62 235 ILE A N 1
ATOM 1878 C CA . ILE A 1 235 ? 71.315 14.727 -108.685 1.00 72.62 235 ILE A CA 1
ATOM 1879 C C . ILE A 1 235 ? 72.805 14.446 -108.446 1.00 72.62 235 ILE A C 1
ATOM 1881 O O . ILE A 1 235 ? 73.643 15.176 -108.985 1.00 72.62 235 ILE A O 1
ATOM 1885 N N . VAL A 1 236 ? 73.160 13.406 -107.680 1.00 65.12 236 VAL A N 1
ATOM 1886 C CA . VAL A 1 236 ? 74.559 13.000 -107.419 1.00 65.12 236 VAL A CA 1
ATOM 1887 C C . VAL A 1 236 ? 75.417 12.890 -108.697 1.00 65.12 236 VAL A C 1
ATOM 1889 O O . VAL A 1 236 ? 76.538 13.404 -108.694 1.00 65.12 236 VAL A O 1
ATOM 1892 N N . PRO A 1 237 ? 74.950 12.301 -109.816 1.00 62.94 237 PRO A N 1
ATOM 1893 C CA . PRO A 1 237 ? 75.731 12.274 -111.053 1.00 62.94 237 PRO A CA 1
ATOM 1894 C C . PRO A 1 237 ? 75.810 13.637 -111.766 1.00 62.94 237 PRO A C 1
ATOM 1896 O O . PRO A 1 237 ? 76.770 13.882 -112.490 1.00 62.94 237 PRO A O 1
ATOM 1899 N N . ILE A 1 238 ? 74.857 14.552 -111.556 1.00 60.19 238 ILE A N 1
ATOM 1900 C CA . ILE A 1 238 ? 74.826 15.875 -112.209 1.00 60.19 238 ILE A CA 1
ATOM 1901 C C . ILE A 1 238 ? 75.760 16.873 -111.506 1.00 60.19 238 ILE A C 1
ATOM 1903 O O . ILE A 1 238 ? 76.431 17.669 -112.166 1.00 60.19 238 ILE A O 1
ATOM 1907 N N . THR A 1 239 ? 75.859 16.831 -110.175 1.00 56.22 239 THR A N 1
ATOM 1908 C CA . THR A 1 239 ? 76.818 17.656 -109.417 1.00 56.22 239 THR A CA 1
ATOM 1909 C C . THR A 1 239 ? 78.266 17.247 -109.680 1.00 56.22 239 THR A C 1
ATOM 1911 O O . THR A 1 239 ? 79.136 18.117 -109.723 1.00 56.22 239 THR A O 1
ATOM 1914 N N . PHE A 1 240 ? 78.521 15.968 -109.974 1.00 55.22 240 PHE A N 1
ATOM 1915 C CA . PHE A 1 240 ? 79.844 15.479 -110.379 1.00 55.22 240 PHE A CA 1
ATOM 1916 C C . PHE A 1 240 ? 80.292 15.993 -111.762 1.00 55.22 240 PHE A C 1
ATOM 1918 O O . PHE A 1 240 ? 81.487 16.099 -112.021 1.00 55.22 240 PHE A O 1
ATOM 1925 N N . ILE A 1 241 ? 79.353 16.372 -112.640 1.00 53.22 241 ILE A N 1
ATOM 1926 C CA . ILE A 1 241 ? 79.651 16.893 -113.989 1.00 53.22 241 ILE A CA 1
ATOM 1927 C C . ILE A 1 241 ? 80.006 18.394 -113.969 1.00 53.22 241 ILE A C 1
ATOM 1929 O O . ILE A 1 241 ? 80.658 18.876 -114.888 1.00 53.22 241 ILE A O 1
ATOM 1933 N N . ARG A 1 242 ? 79.631 19.151 -112.926 1.00 49.84 242 ARG A N 1
ATOM 1934 C CA . ARG A 1 242 ? 79.898 20.604 -112.824 1.00 49.84 242 ARG A CA 1
ATOM 1935 C C . ARG A 1 242 ? 81.194 20.987 -112.094 1.00 49.84 242 ARG A C 1
ATOM 1937 O O . ARG A 1 242 ? 81.499 22.175 -112.035 1.00 49.84 242 ARG A O 1
ATOM 1944 N N . MET A 1 243 ? 81.927 20.025 -111.528 1.00 46.25 243 MET A N 1
ATOM 1945 C CA . MET A 1 243 ? 83.210 20.247 -110.831 1.00 46.25 243 MET A CA 1
ATOM 1946 C C . MET A 1 243 ? 84.447 19.782 -111.626 1.00 46.25 243 MET A C 1
ATOM 1948 O O . MET A 1 243 ? 85.533 19.723 -111.053 1.00 46.25 243 MET A O 1
ATOM 1952 N N . ASN A 1 244 ? 84.297 19.512 -112.929 1.00 42.06 244 ASN A N 1
ATOM 1953 C CA . ASN A 1 244 ? 85.400 19.353 -113.886 1.00 42.06 244 ASN A CA 1
ATOM 1954 C C . ASN A 1 244 ? 85.370 20.466 -114.935 1.00 42.06 244 ASN A C 1
ATOM 1956 O O . ASN A 1 244 ? 84.260 20.762 -115.431 1.00 42.06 244 ASN A O 1
#

Secondary structure (DSSP, 8-state):
--SSSS----HHHHHHHHHHTT----HHHHHTT-HHHHHHHHHHHIIIII---HHHHHSPPHHHHTT-SSGGGGTTHHHHHHHHHHHHHHHHHTT-----THHHHS--HHHHHHHHHHHHHHHHHHHHHHHHHHHHHHHHS--HHHHHHHHHHHHHHHHHHHHHHHHHHHHHHHHHHHHHHHHHHHHHHHHHHHHHHHHHHHHHHHHHHHHHHHHHHHHHHHHHHHHHHHHHHHHHHHHHHTT-

Organism: Aphanomyces astaci (NCBI:txid112090)

Sequence (244 aa):
MSIYSFPVLKMTGIIQFIRDSKLSISEEDIKNCDPAAVRRFFEAFFEVILDISKDDLTQPALSGLSALQHPNLHESSVPELAFFRTSKKLLEACGVDDFTWRDIQKPTLKRLRYLLSAIINFSKFKEERKVHFDQYLKTTVPSPSHVLRSLTYLDTLQDNLLRTKQQVEDENVALRRQLEELQSKQAAEAPALQVVIDECAAMEVDIGVLNTRQSVLQPEVKALKAQVAQLNDDIVPITFIRMN